Protein AF-A0A9X8DY17-F1 (afdb_monomer_lite)

InterPro domains:
  IPR011990 Tetratricopeptide-like helical domain superfamily [G3DSA:1.25.40.10] (1-152)

Sequence (185 aa):
MHYKGLGTPRSCPLAVEAFRQVAWRAGHFDDALLSPELGHEAYTRRDYPRALLHYSIWALVGVPQAACNAGFLLDHVHTQPFDTTPPLQLAKSLYESAKADPEALRKLGHCHRDGWAHAEALYSAGMLYTTRGDWDKAHQAWNVCRSHEFPTNIPCILPALALDMWTGLAWMWTSLHDAIVVYSI

Organism: Aphanomyces astaci (NCBI:txid112090)

Foldseek 3Di:
DQCVQVVHDNDPVVVLLVVLVVVVPPCPCVPPPAALVVLVVCVVVVVLVSNLVNLVVVLSSQDLVSLQSNLCCLQPNCDPPNNPHRPLVSSLVSLVSNCVDVSSVVVVVLCVVLNSDDLVNLLVQLVVCVVVVVNVSSLVSLVSSLSDPDVHSVSSVVSNVVVVVVVVVVVVVVVVVVVVVVVVD

Secondary structure (DSSP, 8-state):
-TTTTSSS---HHHHHHHHHHHHHHSTTSSSTTS-HHHHHHHHHTT-HHHHHHHHHHHHHHT-HHHHHHHHHHHHHS--TT--S---HHHHHHHHHHTTTSHHHHHHHHHHHHH-S--HHHHHHHHHHHHHHT-HHHHHHHHHHHTTS-SSSSHHHHHHHHHHHHHHHHHHHHHHHHHHHHHHT-

pLDDT: mean 81.5, std 12.03, range [51.41, 95.19]

Structure (mmCIF, N/CA/C/O backbone):
data_AF-A0A9X8DY17-F1
#
_entry.id   AF-A0A9X8DY17-F1
#
loop_
_atom_site.group_PDB
_atom_site.id
_atom_site.type_symbol
_atom_site.label_atom_id
_atom_site.label_alt_id
_atom_site.label_comp_id
_atom_site.label_asym_id
_atom_site.label_entity_id
_atom_site.label_seq_id
_atom_site.pdbx_PDB_ins_code
_atom_site.Cartn_x
_atom_site.Cartn_y
_atom_site.Cartn_z
_atom_site.occupancy
_atom_site.B_iso_or_equiv
_atom_site.auth_seq_id
_atom_site.auth_comp_id
_atom_site.auth_asym_id
_atom_site.auth_atom_id
_atom_site.pdbx_PDB_model_num
ATOM 1 N N . MET A 1 1 ? -11.776 9.989 31.292 1.00 76.62 1 MET A N 1
ATOM 2 C CA . MET A 1 1 ? -10.740 10.695 32.081 1.00 76.62 1 MET A CA 1
ATOM 3 C C . MET A 1 1 ? -9.878 11.581 31.175 1.00 76.62 1 MET A C 1
ATOM 5 O O . MET A 1 1 ? -10.115 12.783 31.165 1.00 76.62 1 MET A O 1
ATOM 9 N N . HIS A 1 2 ? -9.012 11.021 30.316 1.00 88.88 2 HIS A N 1
ATOM 10 C CA . HIS A 1 2 ? -8.052 11.781 29.484 1.00 88.88 2 HIS A CA 1
ATOM 11 C C . HIS A 1 2 ? -8.643 12.798 28.485 1.00 88.88 2 HIS A C 1
ATOM 13 O O . HIS A 1 2 ? -8.030 13.836 28.255 1.00 88.88 2 HIS A O 1
ATOM 19 N N . TYR A 1 3 ? -9.834 12.557 27.917 1.00 89.56 3 TYR A N 1
ATOM 20 C CA . TYR A 1 3 ? -10.459 13.484 26.952 1.00 89.56 3 TYR A CA 1
ATOM 21 C C . TYR A 1 3 ? -10.836 14.839 27.577 1.00 89.56 3 TYR A C 1
ATOM 23 O O . TYR A 1 3 ? -10.566 15.896 27.011 1.00 89.56 3 TYR A O 1
ATOM 31 N N . LYS A 1 4 ? -11.439 14.800 28.773 1.00 91.06 4 LYS A N 1
ATOM 32 C CA . LYS A 1 4 ? -11.862 15.992 29.529 1.00 91.06 4 LYS A CA 1
ATOM 33 C C . LYS A 1 4 ? -10.828 16.450 30.567 1.00 91.06 4 LYS A C 1
ATOM 35 O O . LYS A 1 4 ? -11.035 17.483 31.186 1.00 91.06 4 LYS A O 1
ATOM 40 N N . GLY A 1 5 ? -9.744 15.695 30.769 1.00 86.81 5 GLY A N 1
ATOM 41 C CA . GLY A 1 5 ? -8.748 15.973 31.810 1.00 86.81 5 GLY A CA 1
ATOM 42 C C . GLY A 1 5 ? -9.273 15.768 33.239 1.00 86.81 5 GLY A C 1
ATOM 43 O O . GLY A 1 5 ? -8.838 16.439 34.168 1.00 86.81 5 GLY A O 1
ATOM 44 N N . LEU A 1 6 ? -10.248 14.874 33.429 1.00 85.44 6 LEU A N 1
ATOM 45 C CA . LEU A 1 6 ? -10.798 14.584 34.757 1.00 85.44 6 LEU A CA 1
ATOM 46 C C . LEU A 1 6 ? -9.837 13.648 35.498 1.00 85.44 6 LEU A C 1
ATOM 48 O O . LEU A 1 6 ? -9.606 12.530 35.034 1.00 85.44 6 LEU A O 1
ATOM 52 N N . GLY A 1 7 ? -9.243 14.125 36.598 1.00 90.69 7 GLY A N 1
ATOM 53 C CA . GLY A 1 7 ? -8.304 13.366 37.441 1.00 90.69 7 GLY A CA 1
ATOM 54 C C . GLY A 1 7 ? -6.969 12.995 36.778 1.00 90.69 7 GLY A C 1
ATOM 55 O O . GLY A 1 7 ? -6.165 12.293 37.377 1.00 90.69 7 GLY A O 1
ATOM 56 N N . THR A 1 8 ? -6.731 13.438 35.541 1.00 90.12 8 THR A N 1
ATOM 57 C CA . THR A 1 8 ? -5.523 13.177 34.740 1.00 90.12 8 THR A CA 1
ATOM 58 C C . THR A 1 8 ? -5.284 14.363 33.802 1.00 90.12 8 THR A C 1
ATOM 60 O O . THR A 1 8 ? -6.257 15.022 33.427 1.00 90.12 8 THR A O 1
ATOM 63 N N . PRO A 1 9 ? -4.042 14.646 33.367 1.00 91.94 9 PRO A N 1
ATOM 64 C CA . PRO A 1 9 ? -3.798 15.646 32.334 1.00 91.94 9 PRO A CA 1
ATOM 65 C C . PRO A 1 9 ? -4.604 15.342 31.069 1.00 91.94 9 PRO A C 1
ATOM 67 O O . PRO A 1 9 ? -4.734 14.181 30.656 1.00 91.94 9 PRO A O 1
ATOM 70 N N . ARG A 1 10 ? -5.145 16.390 30.438 1.00 92.31 10 ARG A N 1
ATOM 71 C CA . ARG A 1 10 ? -5.845 16.244 29.161 1.00 92.31 10 ARG A CA 1
ATOM 72 C C . ARG A 1 10 ? -4.863 15.729 28.110 1.00 92.31 10 ARG A C 1
ATOM 74 O O . ARG A 1 10 ? -3.841 16.356 27.854 1.00 92.31 10 ARG A O 1
ATOM 81 N N . SER A 1 11 ? -5.208 14.617 27.469 1.00 93.88 11 SER A N 1
ATOM 82 C CA . SER A 1 11 ? -4.415 14.035 26.387 1.00 93.88 11 SER A CA 1
ATOM 83 C C . SER A 1 11 ? -5.339 13.419 25.347 1.00 93.88 11 SER A C 1
ATOM 85 O O . SER A 1 11 ? -6.005 12.415 25.602 1.00 93.88 11 SER A O 1
ATOM 87 N N . CYS A 1 12 ? -5.393 14.042 24.168 1.00 91.12 12 CYS A N 1
ATOM 88 C CA . CYS A 1 12 ? -6.158 13.523 23.036 1.00 91.12 12 CYS A CA 1
ATOM 89 C C . CYS A 1 12 ? -5.614 12.169 22.541 1.00 91.12 12 CYS A C 1
ATOM 91 O O . CYS A 1 12 ? -6.437 11.278 22.342 1.00 91.12 12 CYS A O 1
ATOM 93 N N . PRO A 1 13 ? -4.286 11.954 22.409 1.00 87.69 13 PRO A N 1
ATOM 94 C CA . PRO A 1 13 ? -3.749 10.657 21.988 1.00 87.69 13 PRO A CA 1
ATOM 95 C C . PRO A 1 13 ? -4.160 9.509 22.919 1.00 87.69 13 PRO A C 1
ATOM 97 O O . PRO A 1 13 ? -4.712 8.514 22.460 1.00 87.69 13 PRO A O 1
ATOM 100 N N . LEU A 1 14 ? -3.992 9.685 24.236 1.00 87.50 14 LEU A N 1
ATOM 101 C CA . LEU A 1 14 ? -4.387 8.676 25.230 1.00 87.50 14 LEU A CA 1
ATOM 102 C C . LEU A 1 14 ? -5.902 8.455 25.264 1.00 87.50 14 LEU A C 1
ATOM 104 O O . LEU A 1 14 ? -6.364 7.340 25.488 1.00 87.50 14 LEU A O 1
ATOM 108 N N . ALA A 1 15 ? -6.690 9.511 25.052 1.00 90.12 15 ALA A N 1
ATOM 109 C CA . ALA A 1 15 ? -8.141 9.393 24.998 1.00 90.12 15 ALA A CA 1
ATOM 110 C C . ALA A 1 15 ? -8.611 8.566 23.797 1.00 90.12 15 ALA A C 1
ATOM 112 O O . ALA A 1 15 ? -9.465 7.703 23.969 1.00 90.12 15 ALA A O 1
ATOM 113 N N . VAL A 1 16 ? -8.053 8.812 22.608 1.00 85.31 16 VAL A N 1
ATOM 114 C CA . VAL A 1 16 ? -8.378 8.047 21.397 1.00 85.31 16 VAL A CA 1
ATOM 115 C C . VAL A 1 16 ? -7.999 6.579 21.576 1.00 85.31 16 VAL A C 1
ATOM 117 O O . VAL A 1 16 ? -8.807 5.710 21.265 1.00 85.31 16 VAL A O 1
ATOM 120 N N . GLU A 1 17 ? -6.828 6.299 22.147 1.00 82.06 17 GLU A N 1
ATOM 121 C CA . GLU A 1 17 ? -6.389 4.929 22.424 1.00 82.06 17 GLU A CA 1
ATOM 122 C C . GLU A 1 17 ? -7.337 4.203 23.391 1.00 82.06 17 GLU A C 1
ATOM 124 O O . GLU A 1 17 ? -7.778 3.085 23.131 1.00 82.06 17 GLU A O 1
ATOM 129 N N . ALA A 1 18 ? -7.747 4.872 24.472 1.00 84.06 18 ALA A N 1
ATOM 130 C CA . ALA A 1 18 ? -8.723 4.323 25.408 1.00 84.06 18 ALA A CA 1
ATOM 131 C C . ALA A 1 18 ? -10.099 4.100 24.754 1.00 84.06 18 ALA A C 1
ATOM 133 O O . ALA A 1 18 ? -10.746 3.086 25.016 1.00 84.06 18 ALA A O 1
ATOM 134 N N . PHE A 1 19 ? -10.551 5.014 23.887 1.00 84.12 19 PHE A N 1
ATOM 135 C CA . PHE A 1 19 ? -11.798 4.834 23.141 1.00 84.12 19 PHE A CA 1
ATOM 136 C C . PHE A 1 19 ? -11.726 3.645 22.181 1.00 84.12 19 PHE A C 1
ATOM 138 O O . PHE A 1 19 ? -12.689 2.886 22.123 1.00 84.12 19 PHE A O 1
ATOM 145 N N . ARG A 1 20 ? -10.593 3.425 21.500 1.00 75.38 20 ARG A N 1
ATOM 146 C CA . ARG A 1 20 ? -10.372 2.229 20.668 1.00 75.38 20 ARG A CA 1
ATOM 147 C C . ARG A 1 20 ? -10.477 0.944 21.482 1.00 75.38 20 ARG A C 1
ATOM 149 O O . ARG A 1 20 ? -11.210 0.041 21.095 1.00 75.38 20 ARG A O 1
ATOM 156 N N . GLN A 1 21 ? -9.825 0.887 22.646 1.00 75.44 21 GLN A N 1
ATOM 157 C CA . GLN A 1 21 ? -9.876 -0.292 23.520 1.00 75.44 21 GLN A CA 1
ATOM 158 C C . GLN A 1 21 ? -11.290 -0.607 24.028 1.00 75.44 21 GLN A C 1
ATOM 160 O O . GLN A 1 21 ? -11.631 -1.773 24.210 1.00 75.44 21 GLN A O 1
ATOM 165 N N . VAL A 1 22 ? -12.115 0.414 24.275 1.00 77.44 22 VAL A N 1
ATOM 166 C CA . VAL A 1 22 ? -13.515 0.222 24.687 1.00 77.44 22 VAL A CA 1
ATOM 167 C C . VAL A 1 22 ? -14.395 -0.170 23.503 1.00 77.44 22 VAL A C 1
ATOM 169 O O . VAL A 1 22 ? -15.203 -1.081 23.646 1.00 77.44 22 VAL A O 1
ATOM 172 N N . ALA A 1 23 ? -14.219 0.469 22.342 1.00 72.00 23 ALA A N 1
ATOM 173 C CA . ALA A 1 23 ? -14.931 0.110 21.115 1.00 72.00 23 ALA A CA 1
ATOM 174 C C . ALA A 1 23 ? -14.683 -1.356 20.727 1.00 72.00 23 ALA A C 1
ATOM 176 O O . ALA A 1 23 ? -15.610 -2.034 20.306 1.00 72.00 23 ALA A O 1
ATOM 177 N N . TRP A 1 24 ? -13.463 -1.847 20.960 1.00 63.59 24 TRP A N 1
ATOM 178 C CA . TRP A 1 24 ? -13.074 -3.240 20.763 1.00 63.59 24 TRP A CA 1
ATOM 179 C C . TRP A 1 24 ? -13.810 -4.225 21.687 1.00 63.59 24 TRP A C 1
ATOM 181 O O . TRP A 1 24 ? -14.233 -5.283 21.245 1.00 63.59 24 TRP A O 1
ATOM 191 N N . ARG A 1 25 ? -14.001 -3.879 22.968 1.00 62.12 25 ARG A N 1
ATOM 192 C CA . ARG A 1 25 ? -14.694 -4.748 23.944 1.00 62.12 25 ARG A CA 1
ATOM 193 C C . ARG A 1 25 ? -16.217 -4.683 23.868 1.00 62.12 25 ARG A C 1
ATOM 195 O O . ARG A 1 25 ? -16.887 -5.394 24.615 1.00 62.12 25 ARG A O 1
ATOM 202 N N . ALA A 1 26 ? -16.784 -3.803 23.047 1.00 56.69 26 ALA A N 1
ATOM 203 C CA . ALA A 1 26 ? -18.209 -3.862 22.782 1.00 56.69 26 ALA A CA 1
ATOM 204 C C . ALA A 1 26 ? -18.459 -5.170 22.019 1.00 56.69 26 ALA A C 1
ATOM 206 O O . ALA A 1 26 ? -17.990 -5.305 20.892 1.00 56.69 26 ALA A O 1
ATOM 207 N N . GLY A 1 27 ? -19.187 -6.115 22.626 1.00 54.19 27 GLY A N 1
ATOM 208 C CA . GLY A 1 27 ? -19.485 -7.460 22.094 1.00 54.19 27 GLY A CA 1
ATOM 209 C C . GLY A 1 27 ? -20.243 -7.504 20.757 1.00 54.19 27 GLY A C 1
ATOM 210 O O . GLY A 1 27 ? -20.821 -8.521 20.413 1.00 54.19 27 GLY A O 1
ATOM 211 N N . HIS A 1 28 ? -20.255 -6.402 20.008 1.00 54.97 28 HIS A N 1
ATOM 212 C CA . HIS A 1 28 ? -20.687 -6.292 18.622 1.00 54.97 28 HIS A CA 1
ATOM 213 C C . HIS A 1 28 ? -19.616 -6.742 17.613 1.00 54.97 28 HIS A C 1
ATOM 215 O O . HIS A 1 28 ? -19.960 -6.992 16.463 1.00 54.97 28 HIS A O 1
ATOM 221 N N . PHE A 1 29 ? -18.340 -6.839 18.014 1.00 56.34 29 PHE A N 1
ATOM 222 C CA . PHE A 1 29 ? -17.257 -7.360 17.159 1.00 56.34 29 PHE A CA 1
ATOM 223 C C . PHE A 1 29 ? -16.909 -8.834 17.422 1.00 56.34 29 PHE A C 1
ATOM 225 O O . PHE A 1 29 ? -16.211 -9.436 16.610 1.00 56.34 29 PHE A O 1
ATOM 232 N N . ASP A 1 30 ? -17.417 -9.419 18.512 1.00 51.78 30 ASP A N 1
ATOM 233 C CA . ASP A 1 30 ? -17.328 -10.864 18.784 1.00 51.78 30 ASP A CA 1
ATOM 234 C C . ASP A 1 30 ? -18.300 -11.678 17.905 1.00 51.78 30 ASP A C 1
ATOM 236 O O . ASP A 1 30 ? -18.134 -12.889 17.743 1.00 51.78 30 ASP A O 1
ATOM 240 N N . ASP A 1 31 ? -19.295 -11.022 17.293 1.00 54.50 31 ASP A N 1
ATOM 241 C CA . ASP A 1 31 ? -20.164 -11.644 16.299 1.00 54.50 31 ASP A CA 1
ATOM 242 C C . ASP A 1 31 ? -19.384 -11.880 14.996 1.00 54.50 31 ASP A C 1
ATOM 244 O O . ASP A 1 31 ? -18.760 -10.976 14.435 1.00 54.50 31 ASP A O 1
ATOM 248 N N . ALA A 1 32 ? -19.463 -13.118 14.500 1.00 58.03 32 ALA A N 1
ATOM 249 C CA . ALA A 1 32 ? -18.741 -13.716 13.369 1.00 58.03 32 ALA A CA 1
ATOM 250 C C . ALA A 1 32 ? -18.966 -13.061 11.985 1.00 58.03 32 ALA A C 1
ATOM 252 O O . ALA A 1 32 ? -18.887 -13.728 10.958 1.00 58.03 32 ALA A O 1
ATOM 253 N N . LEU A 1 33 ? -19.294 -11.773 11.927 1.00 63.16 33 LEU A N 1
ATOM 254 C CA . LEU A 1 33 ? -19.521 -11.013 10.702 1.00 63.16 33 LEU A CA 1
ATOM 255 C C . LEU A 1 33 ? -18.327 -10.142 10.316 1.00 63.16 33 LEU A C 1
ATOM 257 O O . LEU A 1 33 ? -18.212 -9.790 9.147 1.00 63.16 33 LEU A O 1
ATOM 261 N N . LEU A 1 34 ? -17.439 -9.791 11.252 1.00 69.25 34 LEU A N 1
ATOM 262 C CA . LEU A 1 34 ? -16.309 -8.895 10.997 1.00 69.25 34 LEU A CA 1
ATOM 263 C C . LEU A 1 34 ? -15.061 -9.340 11.769 1.00 69.25 34 LEU A C 1
ATOM 265 O O . LEU A 1 34 ? -14.646 -8.667 12.703 1.00 69.25 34 LEU A O 1
ATOM 269 N N . SER A 1 35 ? -14.420 -10.433 11.348 1.00 74.62 35 SER A N 1
ATOM 270 C CA . SER A 1 35 ? -13.160 -10.918 11.932 1.00 74.62 35 SER A CA 1
ATOM 271 C C . SER A 1 35 ? -11.987 -10.859 10.934 1.00 74.62 35 SER A C 1
ATOM 273 O O . SER A 1 35 ? -12.223 -10.811 9.719 1.00 74.62 35 SER A O 1
ATOM 275 N N . PRO A 1 36 ? -10.720 -10.854 11.395 1.00 75.38 36 PRO A N 1
ATOM 276 C CA . PRO A 1 36 ? -9.559 -10.910 10.511 1.00 75.38 36 PRO A CA 1
ATOM 277 C C . PRO A 1 36 ? -9.502 -12.232 9.735 1.00 75.38 36 PRO A C 1
ATOM 279 O O . PRO A 1 36 ? -9.056 -12.248 8.589 1.00 75.38 36 PRO A O 1
ATOM 282 N N . GLU A 1 37 ? -10.006 -13.325 10.317 1.00 84.94 37 GLU A N 1
ATOM 283 C CA . GLU A 1 37 ? -10.086 -14.642 9.677 1.00 84.94 37 GLU A CA 1
ATOM 284 C C . GLU A 1 37 ? -11.038 -14.624 8.477 1.00 84.94 37 GLU A C 1
ATOM 286 O O . GLU A 1 37 ? -10.692 -15.154 7.424 1.00 84.94 37 GLU A O 1
ATOM 291 N N . LEU A 1 38 ? -12.190 -13.948 8.583 1.00 87.00 38 LEU A N 1
ATOM 292 C CA . LEU A 1 38 ? -13.107 -13.752 7.450 1.00 87.00 38 LEU A CA 1
ATOM 293 C C . LEU A 1 38 ? -12.484 -12.879 6.359 1.00 87.00 38 LEU A C 1
ATOM 295 O O . LEU A 1 38 ? -12.714 -13.108 5.172 1.00 87.00 38 LEU A O 1
ATOM 299 N N . GLY A 1 39 ? -11.653 -11.906 6.748 1.00 89.06 39 GLY A N 1
ATOM 300 C CA . GLY A 1 39 ? -10.833 -11.140 5.811 1.00 89.06 39 GLY A CA 1
ATOM 301 C C . GLY A 1 39 ? -9.859 -12.032 5.037 1.00 89.06 39 GLY A C 1
ATOM 302 O O . GLY A 1 39 ? -9.750 -11.919 3.814 1.00 89.06 39 GLY A O 1
ATOM 303 N N . HIS A 1 40 ? -9.199 -12.966 5.725 1.00 91.06 40 HIS A N 1
ATOM 304 C CA . HIS A 1 40 ? -8.301 -13.935 5.098 1.00 91.06 40 HIS A CA 1
ATOM 305 C C . HIS A 1 40 ? -9.052 -14.929 4.202 1.00 91.06 40 HIS A C 1
ATOM 307 O O . HIS A 1 40 ? -8.637 -15.195 3.073 1.00 91.06 40 HIS A O 1
ATOM 313 N N . GLU A 1 41 ? -10.197 -15.434 4.649 1.00 92.88 41 GLU A N 1
ATOM 314 C CA . GLU A 1 41 ? -11.052 -16.306 3.848 1.00 92.88 41 GLU A CA 1
ATOM 315 C C . GLU A 1 41 ? -11.554 -15.594 2.580 1.00 92.88 41 GLU A C 1
ATOM 317 O O . GLU A 1 41 ? -11.462 -16.139 1.479 1.00 92.88 41 GLU A O 1
ATOM 322 N N . ALA A 1 42 ? -12.011 -14.345 2.693 1.00 91.75 42 ALA A N 1
ATOM 323 C CA . ALA A 1 42 ? -12.396 -13.533 1.543 1.00 91.75 42 ALA A CA 1
ATOM 324 C C . ALA A 1 42 ? -11.221 -13.334 0.570 1.00 91.75 42 ALA A C 1
ATOM 326 O O . ALA A 1 42 ? -11.386 -13.498 -0.639 1.00 91.75 42 ALA A O 1
ATOM 327 N N . TYR A 1 43 ? -10.019 -13.072 1.091 1.00 92.06 43 TYR A N 1
ATOM 328 C CA . TYR A 1 43 ? -8.807 -12.938 0.283 1.00 92.06 43 TYR A CA 1
ATOM 329 C C . TYR A 1 43 ? -8.468 -14.219 -0.488 1.00 92.06 43 TYR A C 1
ATOM 331 O O . TYR A 1 43 ? -8.239 -14.168 -1.697 1.00 92.06 43 TYR A O 1
ATOM 339 N N . THR A 1 44 ? -8.479 -15.377 0.180 1.00 93.75 44 THR A N 1
ATOM 340 C CA . THR A 1 44 ? -8.203 -16.676 -0.467 1.00 93.75 44 THR A CA 1
ATOM 341 C C . THR A 1 44 ? -9.228 -17.015 -1.552 1.00 93.75 44 THR A C 1
ATOM 343 O O . THR A 1 44 ? -8.874 -17.602 -2.574 1.00 93.75 44 THR A O 1
ATOM 346 N N . ARG A 1 45 ? -10.477 -16.562 -1.391 1.00 94.19 45 ARG A N 1
ATOM 347 C CA . ARG A 1 45 ? -11.547 -16.659 -2.399 1.00 94.19 45 ARG A CA 1
ATOM 348 C C . ARG A 1 45 ? -11.476 -15.588 -3.495 1.00 94.19 45 ARG A C 1
ATOM 350 O O . ARG A 1 45 ? -12.344 -15.570 -4.363 1.00 94.19 45 ARG A O 1
ATOM 357 N N . ARG A 1 46 ? -10.459 -14.717 -3.480 1.00 89.69 46 ARG A N 1
ATOM 358 C CA . ARG A 1 46 ? -10.292 -13.557 -4.379 1.00 89.69 46 ARG A CA 1
ATOM 359 C C . ARG A 1 46 ? -11.422 -12.523 -4.294 1.00 89.69 46 ARG A C 1
ATOM 361 O O . ARG A 1 46 ? -11.576 -11.697 -5.189 1.00 89.69 46 ARG A O 1
ATOM 368 N N . ASP A 1 47 ? -12.185 -12.526 -3.206 1.00 90.88 47 ASP A N 1
ATOM 369 C CA . ASP A 1 47 ? -13.157 -11.480 -2.891 1.00 90.88 47 ASP A CA 1
ATOM 370 C C . ASP A 1 47 ? -12.439 -10.329 -2.175 1.00 90.88 47 ASP A C 1
ATOM 372 O O . ASP A 1 47 ? -12.539 -10.122 -0.961 1.00 90.88 47 ASP A O 1
ATOM 376 N N . TYR A 1 48 ? -11.620 -9.618 -2.947 1.00 88.69 48 TYR A N 1
ATOM 377 C CA . TYR A 1 48 ? -10.769 -8.550 -2.438 1.00 88.69 48 TYR A CA 1
ATOM 378 C C . TYR A 1 48 ? -11.535 -7.356 -1.856 1.00 88.69 48 TYR A C 1
ATOM 380 O O . TYR A 1 48 ? -11.075 -6.835 -0.840 1.00 88.69 48 TYR A O 1
ATOM 388 N N . PRO A 1 49 ? -12.694 -6.926 -2.400 1.00 88.31 49 PRO A N 1
ATOM 389 C CA . PRO A 1 49 ? -13.488 -5.867 -1.779 1.00 88.31 49 PRO A CA 1
ATOM 390 C C . PRO A 1 49 ? -13.959 -6.245 -0.372 1.00 88.31 49 PRO A C 1
ATOM 392 O O . PRO A 1 49 ? -13.846 -5.441 0.555 1.00 88.31 49 PRO A O 1
ATOM 395 N N . ARG A 1 50 ? -14.425 -7.488 -0.177 1.00 89.00 50 ARG A N 1
ATOM 396 C CA . 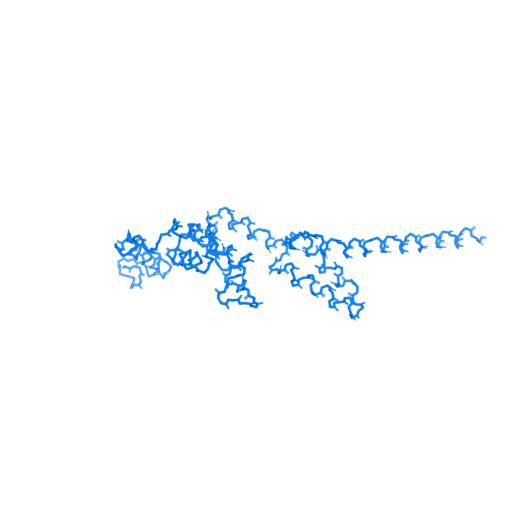ARG A 1 50 ? -14.800 -7.974 1.155 1.00 89.00 50 ARG A CA 1
ATOM 397 C C . ARG A 1 50 ? -13.578 -8.068 2.068 1.00 89.00 50 ARG A C 1
ATOM 399 O O . ARG A 1 50 ? -13.636 -7.588 3.198 1.00 89.00 50 ARG A O 1
ATOM 406 N N . ALA A 1 51 ? -12.463 -8.615 1.584 1.00 91.56 51 ALA A N 1
ATOM 407 C CA . ALA A 1 51 ? -11.223 -8.695 2.359 1.00 91.56 51 ALA A CA 1
ATOM 408 C C . ALA A 1 51 ? -10.737 -7.307 2.816 1.00 91.56 51 ALA A C 1
ATOM 410 O O . ALA A 1 51 ? -10.396 -7.118 3.984 1.00 91.56 51 ALA A O 1
ATOM 411 N N . LEU A 1 52 ? -10.777 -6.319 1.917 1.00 90.06 52 LEU A N 1
ATOM 412 C CA . LEU A 1 52 ? -10.414 -4.936 2.204 1.00 90.06 52 LEU A CA 1
ATOM 413 C C . LEU A 1 52 ? -11.330 -4.328 3.265 1.00 90.06 52 LEU A C 1
ATOM 415 O O . LEU A 1 52 ? -10.831 -3.660 4.167 1.00 90.06 52 LEU A O 1
ATOM 419 N N . LEU A 1 53 ? -12.641 -4.580 3.200 1.00 88.44 53 LEU A N 1
ATOM 420 C CA . LEU A 1 53 ? -13.591 -4.111 4.209 1.00 88.44 53 LEU A CA 1
ATOM 421 C C . LEU A 1 53 ? -13.251 -4.661 5.600 1.00 88.44 53 LEU A C 1
ATOM 423 O O . LEU A 1 53 ? -13.139 -3.879 6.546 1.00 88.44 53 LEU A O 1
ATOM 427 N N . HIS A 1 54 ? -13.037 -5.976 5.717 1.00 89.31 54 HIS A N 1
ATOM 428 C CA . HIS A 1 54 ? -12.652 -6.599 6.985 1.00 89.31 54 HIS A CA 1
ATOM 429 C C . HIS A 1 54 ? -11.361 -5.975 7.518 1.00 89.31 54 HIS A C 1
ATOM 431 O O . HIS A 1 54 ? -11.354 -5.409 8.610 1.00 89.31 54 HIS A O 1
ATOM 437 N N . TYR A 1 55 ? -10.281 -5.990 6.737 1.00 91.31 55 TYR A N 1
ATOM 438 C CA . TYR A 1 55 ? -9.003 -5.459 7.202 1.00 91.31 55 TYR A CA 1
ATOM 439 C C . TYR A 1 55 ? -9.048 -3.960 7.516 1.00 91.31 55 TYR A C 1
ATOM 441 O O . TYR A 1 55 ? -8.422 -3.532 8.480 1.00 91.31 55 TYR A O 1
ATOM 449 N N . SER A 1 56 ? -9.830 -3.163 6.783 1.00 88.50 56 SER A N 1
ATOM 450 C CA . SER A 1 56 ? -9.970 -1.723 7.043 1.00 88.50 56 SER A CA 1
ATOM 451 C C . SER A 1 56 ? -10.655 -1.440 8.378 1.00 88.50 56 SER A C 1
ATOM 453 O O . SER A 1 56 ? -10.214 -0.568 9.122 1.00 88.50 56 SER A O 1
ATOM 455 N N . ILE A 1 57 ? -11.704 -2.191 8.722 1.00 85.94 57 ILE A N 1
ATOM 456 C CA . ILE A 1 57 ? -12.388 -2.050 10.016 1.00 85.94 57 ILE A CA 1
ATOM 457 C C . ILE A 1 57 ? -11.417 -2.363 11.155 1.00 85.94 57 ILE A C 1
ATOM 459 O O . ILE A 1 57 ? -11.298 -1.599 12.111 1.00 85.94 57 ILE A O 1
ATOM 463 N N . TRP A 1 58 ? -10.648 -3.436 11.014 1.00 85.19 58 TRP A N 1
ATOM 464 C CA . TRP A 1 58 ? -9.668 -3.842 12.015 1.00 85.19 58 TRP A CA 1
ATOM 465 C C . TRP A 1 58 ? -8.451 -2.912 12.099 1.00 85.19 58 TRP A C 1
ATOM 467 O O . TRP A 1 58 ? -7.921 -2.676 13.187 1.00 85.19 58 TRP A O 1
ATOM 477 N N . ALA A 1 59 ? -8.062 -2.297 10.983 1.00 88.00 59 ALA A N 1
ATOM 478 C CA . ALA A 1 59 ? -7.072 -1.229 10.951 1.00 88.00 59 ALA A CA 1
ATOM 479 C C . ALA A 1 59 ? -7.546 0.012 11.731 1.00 88.00 59 ALA A C 1
ATOM 481 O O . ALA A 1 59 ? -6.771 0.587 12.492 1.00 88.00 59 ALA A O 1
ATOM 482 N N . LEU A 1 60 ? -8.826 0.399 11.612 1.00 84.06 60 LEU A N 1
ATOM 483 C CA . LEU A 1 60 ? -9.403 1.534 12.354 1.00 84.06 60 LEU A CA 1
ATOM 484 C C . LEU A 1 60 ? -9.385 1.315 13.873 1.00 84.06 60 LEU A C 1
ATOM 486 O O . LEU A 1 60 ? -9.192 2.265 14.639 1.00 84.06 60 LEU A O 1
ATOM 490 N N . VAL A 1 61 ? -9.555 0.062 14.300 1.00 79.31 61 VAL A N 1
ATOM 491 C CA . VAL A 1 61 ? -9.468 -0.341 15.712 1.00 79.31 61 VAL A CA 1
ATOM 492 C C . VAL A 1 61 ? -8.014 -0.367 16.208 1.00 79.31 61 VAL A C 1
ATOM 494 O O . VAL A 1 61 ? -7.777 -0.297 17.412 1.00 79.31 61 VAL A O 1
ATOM 497 N N . GLY A 1 62 ? -7.036 -0.355 15.298 1.00 80.25 62 GLY A N 1
ATOM 498 C CA . GLY A 1 62 ? -5.613 -0.254 15.616 1.00 80.25 62 GLY A CA 1
ATOM 499 C C . GLY A 1 62 ? -4.867 -1.585 15.587 1.00 80.25 62 GLY A C 1
ATOM 500 O O . GLY A 1 62 ? -3.790 -1.668 16.169 1.00 80.25 62 GLY A O 1
ATOM 501 N N . VAL A 1 63 ? -5.404 -2.620 14.928 1.00 85.50 63 VAL A N 1
ATOM 502 C CA . VAL A 1 63 ? -4.688 -3.891 14.738 1.00 85.50 63 VAL A CA 1
ATOM 503 C C . VAL A 1 63 ? -3.634 -3.729 13.632 1.00 85.50 63 VAL A C 1
ATOM 505 O O . VAL A 1 63 ? -4.009 -3.563 12.465 1.00 85.50 63 VAL A O 1
ATOM 508 N N . PRO A 1 64 ? -2.323 -3.802 13.948 1.00 89.88 64 PRO A N 1
ATOM 509 C CA . PRO A 1 64 ? -1.261 -3.527 12.977 1.00 89.88 64 PRO A CA 1
ATOM 510 C C . PRO A 1 64 ? -1.273 -4.485 11.783 1.00 89.88 64 PRO A C 1
ATOM 512 O O . PRO A 1 64 ? -1.120 -4.047 10.647 1.00 89.88 64 PRO A O 1
ATOM 515 N N . GLN A 1 65 ? -1.532 -5.774 12.018 1.00 91.31 65 GLN A N 1
ATOM 516 C CA . GLN A 1 65 ? -1.594 -6.796 10.969 1.00 91.31 65 GLN A CA 1
ATOM 517 C C . GLN A 1 65 ? -2.723 -6.509 9.973 1.00 91.31 65 GLN A C 1
ATOM 519 O O . GLN A 1 65 ? -2.558 -6.664 8.767 1.00 91.31 65 GLN A O 1
ATOM 524 N N . ALA A 1 66 ? -3.874 -6.044 10.465 1.00 91.38 66 ALA A N 1
ATOM 525 C CA . ALA A 1 66 ? -5.000 -5.688 9.612 1.00 91.38 66 ALA A CA 1
ATOM 526 C C . ALA A 1 66 ? -4.707 -4.427 8.791 1.00 91.38 66 ALA A C 1
ATOM 528 O O . ALA A 1 66 ? -4.989 -4.398 7.597 1.00 91.38 66 ALA A O 1
ATOM 529 N N . ALA A 1 67 ? -4.077 -3.417 9.395 1.00 92.69 67 ALA A N 1
ATOM 530 C CA . ALA A 1 67 ? -3.609 -2.239 8.671 1.00 92.69 67 ALA A CA 1
ATOM 531 C C . ALA A 1 67 ? -2.568 -2.598 7.593 1.00 92.69 67 ALA A C 1
ATOM 533 O O . ALA A 1 67 ? -2.686 -2.128 6.462 1.00 92.69 67 ALA A O 1
ATOM 534 N N . CYS A 1 68 ? -1.617 -3.491 7.893 1.00 93.69 68 CYS A N 1
ATOM 535 C CA . CYS A 1 68 ? -0.664 -4.025 6.915 1.00 93.69 68 CYS A CA 1
ATOM 536 C C . CYS A 1 68 ? -1.379 -4.732 5.750 1.00 93.69 68 CYS A C 1
ATOM 538 O O . CYS A 1 68 ? -1.134 -4.409 4.587 1.00 93.69 68 CYS A O 1
ATOM 540 N N . ASN A 1 69 ? -2.329 -5.626 6.046 1.00 93.00 69 ASN A N 1
ATOM 541 C CA . ASN A 1 69 ? -3.076 -6.376 5.033 1.00 93.00 69 ASN A CA 1
ATOM 542 C C . ASN A 1 69 ? -3.987 -5.481 4.175 1.00 93.00 69 ASN A C 1
ATOM 544 O O . ASN A 1 69 ? -4.065 -5.666 2.963 1.00 93.00 69 ASN A O 1
ATOM 548 N N . ALA A 1 70 ? -4.651 -4.485 4.770 1.00 91.88 70 ALA A N 1
ATOM 549 C CA . ALA A 1 70 ? -5.426 -3.491 4.026 1.00 91.88 70 ALA A CA 1
ATOM 550 C C . ALA A 1 70 ? -4.519 -2.651 3.113 1.00 91.88 70 ALA A C 1
ATOM 552 O O . ALA A 1 70 ? -4.849 -2.437 1.947 1.00 91.88 70 ALA A O 1
ATOM 553 N N . GLY A 1 71 ? -3.355 -2.229 3.620 1.00 90.69 71 GLY A N 1
ATOM 554 C CA . GLY A 1 71 ? -2.333 -1.542 2.832 1.00 90.69 71 GLY A CA 1
ATOM 555 C C . GLY A 1 71 ? -1.851 -2.389 1.656 1.00 90.69 71 GLY A C 1
ATOM 556 O O . GLY A 1 71 ? -1.768 -1.880 0.544 1.00 90.69 71 GLY A O 1
ATOM 557 N N . PHE A 1 72 ? -1.629 -3.688 1.873 1.00 88.88 72 PHE A N 1
ATOM 558 C CA . PHE A 1 72 ? -1.241 -4.636 0.827 1.00 88.88 72 PHE A CA 1
ATOM 559 C C . PHE A 1 72 ? -2.295 -4.765 -0.268 1.00 88.88 72 PHE A C 1
ATOM 561 O O . PHE A 1 72 ? -1.945 -4.701 -1.446 1.00 88.88 72 PHE A O 1
ATOM 568 N N . LEU A 1 73 ? -3.570 -4.907 0.110 1.00 88.19 73 LEU A N 1
ATOM 569 C CA . LEU A 1 73 ? -4.662 -4.974 -0.857 1.00 88.19 73 LEU A CA 1
ATOM 570 C C . LEU A 1 73 ? -4.743 -3.698 -1.679 1.00 88.19 73 LEU A C 1
ATOM 572 O O . LEU A 1 73 ? -4.833 -3.783 -2.889 1.00 88.19 73 LEU A O 1
ATOM 576 N N . LEU A 1 74 ? -4.654 -2.527 -1.054 1.00 84.75 74 LEU A N 1
ATOM 577 C CA . LEU A 1 74 ? -4.655 -1.275 -1.803 1.00 84.75 74 LEU A CA 1
ATOM 578 C C . LEU A 1 74 ? -3.418 -1.148 -2.697 1.00 84.75 74 LEU A C 1
ATOM 580 O O . LEU A 1 74 ? -3.538 -0.672 -3.810 1.00 84.75 74 LEU A O 1
ATOM 584 N N . ASP A 1 75 ? -2.240 -1.564 -2.252 1.00 80.62 75 ASP A N 1
ATOM 585 C CA . ASP A 1 75 ? -1.008 -1.362 -3.017 1.00 80.62 75 ASP A CA 1
ATOM 586 C C . ASP A 1 75 ? -0.837 -2.349 -4.186 1.00 80.62 75 ASP A C 1
ATOM 588 O O . ASP A 1 75 ? -0.398 -1.946 -5.253 1.00 80.62 75 ASP A O 1
ATOM 592 N N . HIS A 1 76 ? -1.204 -3.625 -4.029 1.00 75.44 76 HIS A N 1
ATOM 593 C CA . HIS A 1 76 ? -0.890 -4.670 -5.026 1.00 75.44 76 HIS A CA 1
ATOM 594 C C . HIS A 1 76 ? -2.121 -5.274 -5.696 1.00 75.44 76 HIS A C 1
ATOM 596 O O . HIS A 1 76 ? -2.006 -5.931 -6.730 1.00 75.44 76 HIS A O 1
ATOM 602 N N . VAL A 1 77 ? -3.300 -5.112 -5.100 1.00 70.25 77 VAL A N 1
ATOM 603 C CA . VAL A 1 77 ? -4.520 -5.753 -5.573 1.00 70.25 77 VAL A CA 1
ATOM 604 C C . VAL A 1 77 ? -5.469 -4.662 -6.040 1.00 70.25 77 VAL A C 1
ATOM 606 O O . VAL A 1 77 ? -6.107 -3.987 -5.241 1.00 70.25 77 VAL A O 1
ATOM 609 N N . HIS A 1 78 ? -5.579 -4.468 -7.353 1.00 64.69 78 HIS A N 1
ATOM 610 C CA . HIS A 1 78 ? -6.561 -3.538 -7.908 1.00 64.69 78 HIS A CA 1
ATOM 611 C C . HIS A 1 78 ? -7.969 -3.971 -7.466 1.00 64.69 78 HIS A C 1
ATOM 613 O O . HIS A 1 78 ? -8.544 -4.930 -7.981 1.00 64.69 78 HIS A O 1
ATOM 619 N N . THR A 1 79 ? -8.486 -3.308 -6.433 1.00 59.44 79 THR A N 1
ATOM 620 C CA . THR A 1 79 ? -9.768 -3.621 -5.809 1.00 59.44 79 THR A CA 1
ATOM 621 C C . THR A 1 79 ? -10.816 -2.674 -6.365 1.00 59.44 79 THR A C 1
ATOM 623 O O . THR A 1 79 ? -10.717 -1.457 -6.210 1.00 59.44 79 THR A O 1
ATOM 626 N N . GLN A 1 80 ? -11.853 -3.215 -7.004 1.00 56.91 80 GLN A N 1
ATOM 627 C CA . GLN A 1 80 ? -13.026 -2.408 -7.338 1.00 56.91 80 GLN A CA 1
ATOM 628 C C . GLN A 1 80 ? -13.670 -1.881 -6.042 1.00 56.91 80 GLN A C 1
ATOM 630 O O . GLN A 1 80 ? -13.731 -2.626 -5.058 1.00 56.91 80 GLN A O 1
ATOM 635 N N . PRO A 1 81 ? -14.130 -0.614 -5.999 1.00 54.66 81 PRO A N 1
ATOM 636 C CA . PRO A 1 81 ? -14.427 0.277 -7.128 1.00 54.66 81 PRO A CA 1
ATOM 637 C C . PRO A 1 81 ? -13.269 1.200 -7.560 1.00 54.66 81 PRO A C 1
ATOM 639 O O . PRO A 1 81 ? -13.485 2.133 -8.332 1.00 54.66 81 PRO A O 1
ATOM 642 N N . PHE A 1 82 ? -12.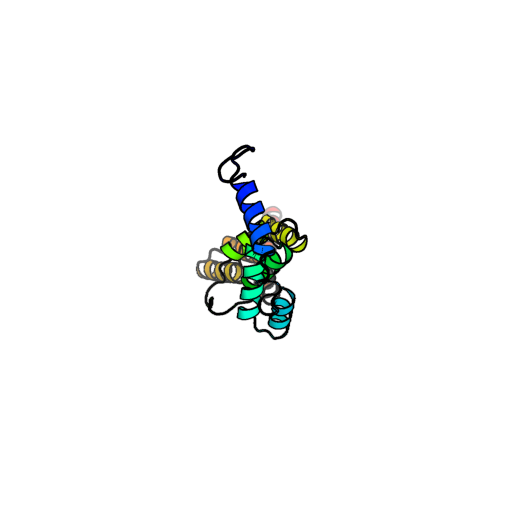046 1.000 -7.062 1.00 58.94 82 PHE A N 1
ATOM 643 C CA . PHE A 1 82 ? -10.893 1.840 -7.397 1.00 58.94 82 PHE A CA 1
ATOM 644 C C . PHE A 1 82 ? -10.257 1.383 -8.722 1.00 58.94 82 PHE A C 1
ATOM 646 O O . PHE A 1 82 ? -9.136 0.888 -8.752 1.00 58.94 82 PHE A O 1
ATOM 653 N N . ASP A 1 83 ? -10.993 1.524 -9.827 1.00 52.47 83 ASP A N 1
ATOM 654 C CA . ASP A 1 83 ? -10.617 0.970 -11.140 1.00 52.47 83 ASP A CA 1
ATOM 655 C C . ASP A 1 83 ? -9.465 1.707 -11.857 1.00 52.47 83 ASP A C 1
ATOM 657 O O . ASP A 1 83 ? -8.990 1.225 -12.882 1.00 52.47 83 ASP A O 1
ATOM 661 N N . THR A 1 84 ? -8.994 2.863 -11.369 1.00 52.56 84 THR A N 1
ATOM 662 C CA . THR A 1 84 ? -8.014 3.684 -12.121 1.00 52.56 84 THR A CA 1
ATOM 663 C C . THR A 1 84 ? -6.712 3.977 -11.391 1.00 52.56 84 THR A C 1
ATOM 665 O O . THR A 1 84 ? -5.672 4.081 -12.032 1.00 52.56 84 THR A O 1
ATOM 668 N N . THR A 1 85 ? -6.733 4.062 -10.064 1.00 53.47 85 THR A N 1
ATOM 669 C CA . THR A 1 85 ? -5.529 4.133 -9.230 1.00 53.47 85 THR A CA 1
ATOM 670 C C . THR A 1 85 ? -5.911 3.718 -7.818 1.00 53.47 85 THR A C 1
ATOM 672 O O . THR A 1 85 ? -6.797 4.359 -7.238 1.00 53.47 85 THR A O 1
ATOM 675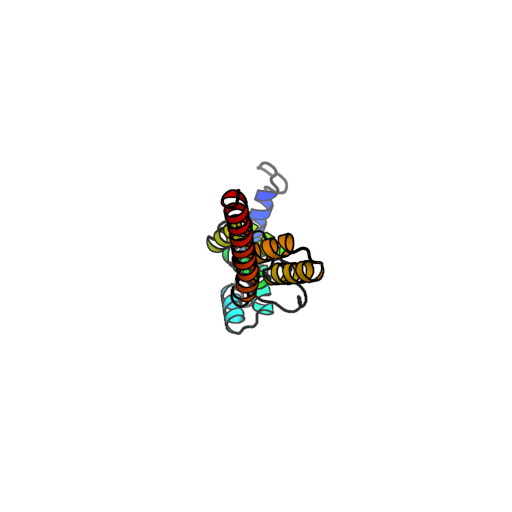 N N . PRO A 1 86 ? -5.256 2.713 -7.220 1.00 58.41 86 PRO A N 1
ATOM 676 C CA . PRO A 1 86 ? -5.396 2.528 -5.792 1.00 58.41 86 PRO A CA 1
ATOM 677 C C . PRO A 1 86 ? -4.970 3.810 -5.066 1.00 58.41 86 PRO A C 1
ATOM 679 O O . PRO A 1 86 ? -4.021 4.474 -5.503 1.00 58.41 86 PRO A O 1
ATOM 682 N N . PRO A 1 87 ? -5.643 4.197 -3.968 1.00 72.44 87 PRO A N 1
ATOM 683 C CA . PRO A 1 87 ? -5.235 5.338 -3.168 1.00 72.44 87 PRO A CA 1
ATOM 684 C C . PRO A 1 87 ? -3.918 4.989 -2.468 1.00 72.44 87 PRO A C 1
ATOM 686 O O . PRO A 1 87 ? -3.885 4.611 -1.303 1.00 72.44 87 PRO A O 1
ATOM 689 N N . LEU A 1 88 ? -2.805 5.116 -3.183 1.00 74.94 88 LEU A N 1
ATOM 690 C CA . LEU A 1 88 ? -1.470 4.774 -2.703 1.00 74.94 88 LEU A CA 1
ATOM 691 C C . LEU A 1 88 ? -1.104 5.581 -1.449 1.00 74.94 88 LEU A C 1
ATOM 693 O O . LEU A 1 88 ? -0.415 5.099 -0.557 1.00 74.94 88 LEU A O 1
ATOM 697 N N . GLN A 1 89 ? -1.647 6.795 -1.337 1.00 79.94 89 GLN A N 1
ATOM 698 C CA . GLN A 1 89 ? -1.578 7.602 -0.121 1.00 79.94 89 GLN A CA 1
ATOM 699 C C . GLN A 1 89 ? -2.290 6.938 1.068 1.00 79.94 89 GLN A C 1
ATOM 701 O O . GLN A 1 89 ? -1.778 6.979 2.185 1.00 79.94 89 GLN A O 1
ATOM 706 N N . LEU A 1 90 ? -3.439 6.297 0.837 1.00 84.62 90 LEU A N 1
ATOM 707 C CA . LEU A 1 90 ? -4.139 5.524 1.861 1.00 84.62 90 LEU A CA 1
ATOM 708 C C . LEU A 1 90 ? -3.336 4.273 2.226 1.00 84.62 90 LEU A C 1
ATOM 710 O O . LEU A 1 90 ? -3.116 4.042 3.413 1.00 84.62 90 LEU A O 1
ATOM 714 N N . ALA A 1 91 ? -2.816 3.532 1.240 1.00 87.69 91 ALA A N 1
ATOM 715 C CA . ALA A 1 91 ? -1.930 2.392 1.490 1.00 87.69 91 ALA A CA 1
ATOM 716 C C . ALA A 1 91 ? -0.724 2.802 2.353 1.00 87.69 91 ALA A C 1
ATOM 718 O O . ALA A 1 91 ? -0.457 2.192 3.387 1.00 87.69 91 ALA A O 1
ATOM 719 N N . LYS A 1 92 ? -0.063 3.912 2.003 1.00 87.81 92 LYS A N 1
ATOM 720 C CA . LYS A 1 92 ? 1.018 4.514 2.792 1.00 87.81 92 LYS A CA 1
ATOM 721 C C . LYS A 1 92 ? 0.607 4.811 4.223 1.00 87.81 92 LYS A C 1
ATOM 723 O O . LYS A 1 92 ? 1.303 4.398 5.145 1.00 87.81 92 LYS A O 1
ATOM 728 N N . SER A 1 93 ? -0.520 5.494 4.409 1.00 89.19 93 SER A N 1
ATOM 729 C CA . SER A 1 93 ? -1.003 5.843 5.747 1.00 89.19 93 SER A CA 1
ATOM 730 C C . SER A 1 93 ? -1.287 4.605 6.606 1.00 89.19 93 SER A C 1
ATOM 732 O O . SER A 1 93 ? -0.998 4.606 7.802 1.00 89.19 93 SER A O 1
ATOM 734 N N . LEU A 1 94 ? -1.775 3.520 5.994 1.00 92.25 94 LEU A N 1
ATOM 735 C CA . LEU A 1 94 ? -2.026 2.255 6.677 1.00 92.25 94 LEU A CA 1
ATOM 736 C C . LEU A 1 94 ? -0.719 1.589 7.111 1.00 92.25 94 LEU A C 1
ATOM 738 O O . LEU A 1 94 ? -0.587 1.240 8.283 1.00 92.25 94 LEU A O 1
ATOM 742 N N . TYR A 1 95 ? 0.283 1.504 6.233 1.00 92.38 95 TYR A N 1
ATOM 743 C CA . TYR A 1 95 ? 1.600 0.994 6.622 1.00 92.38 95 TYR A CA 1
ATOM 744 C C . TYR A 1 95 ? 2.267 1.857 7.704 1.00 92.38 95 TYR A C 1
ATOM 746 O O . TYR A 1 95 ? 2.832 1.323 8.656 1.00 92.38 95 TYR A O 1
ATOM 754 N N . GLU A 1 96 ? 2.157 3.187 7.622 1.00 91.62 96 GLU A N 1
ATOM 755 C CA . GLU A 1 96 ? 2.667 4.106 8.650 1.00 91.62 96 GLU A CA 1
ATOM 756 C C . GLU A 1 96 ? 1.966 3.934 10.003 1.00 91.62 96 GLU A C 1
ATOM 758 O O . GLU A 1 96 ? 2.610 4.092 11.044 1.00 91.62 96 GLU A O 1
ATOM 763 N N . SER A 1 97 ? 0.676 3.584 10.001 1.00 89.81 97 SER A N 1
ATOM 764 C CA . SER A 1 97 ? -0.072 3.242 11.216 1.00 89.81 97 SER A CA 1
ATOM 765 C C . SER A 1 97 ? 0.309 1.868 11.785 1.00 89.81 97 SER A C 1
ATOM 767 O O . SER A 1 97 ? 0.171 1.635 12.984 1.00 89.81 97 SER A O 1
ATOM 769 N N . ALA A 1 98 ? 0.860 0.987 10.947 1.00 92.94 98 ALA A N 1
ATOM 770 C CA . ALA A 1 98 ? 1.191 -0.397 11.259 1.00 92.94 98 ALA A CA 1
ATOM 771 C C . ALA A 1 98 ? 2.681 -0.630 11.567 1.00 92.94 98 ALA A C 1
ATOM 773 O O . ALA A 1 98 ? 3.151 -1.748 11.431 1.00 92.94 98 ALA A O 1
ATOM 774 N N . LYS A 1 99 ? 3.452 0.374 12.011 1.00 87.44 99 LYS A N 1
ATOM 775 C CA . LYS A 1 99 ? 4.914 0.237 12.253 1.00 87.44 99 LYS A CA 1
ATOM 776 C C . LYS A 1 99 ? 5.322 -0.864 13.244 1.00 87.44 99 LYS A C 1
ATOM 778 O O . LYS A 1 99 ? 6.490 -1.239 13.274 1.00 87.44 99 LYS A O 1
ATOM 783 N N . ALA A 1 100 ? 4.392 -1.336 14.074 1.00 88.19 100 ALA A N 1
ATOM 784 C CA . ALA A 1 100 ? 4.602 -2.477 14.965 1.00 88.19 100 ALA A CA 1
ATOM 785 C C . ALA A 1 100 ? 4.592 -3.831 14.225 1.00 88.19 100 ALA A C 1
ATOM 787 O O . ALA A 1 100 ? 5.072 -4.824 14.765 1.00 88.19 100 ALA A O 1
ATOM 788 N N . ASP A 1 101 ? 4.050 -3.873 13.009 1.00 91.31 101 ASP A N 1
ATOM 789 C CA . ASP A 1 101 ? 4.082 -5.028 12.124 1.00 91.31 101 ASP A CA 1
ATOM 790 C C . ASP A 1 101 ? 5.392 -5.025 11.303 1.00 91.31 101 ASP A C 1
ATOM 792 O O . ASP A 1 101 ? 5.715 -4.025 10.647 1.00 91.31 101 ASP A O 1
ATOM 796 N N . PRO A 1 102 ? 6.183 -6.113 11.340 1.00 91.38 102 PRO A N 1
ATOM 797 C CA . PRO A 1 102 ? 7.485 -6.157 10.679 1.00 91.38 102 PRO A CA 1
ATOM 798 C C . PRO A 1 102 ? 7.373 -6.086 9.152 1.00 91.38 102 PRO A C 1
ATOM 800 O O . PRO A 1 102 ? 8.278 -5.560 8.505 1.00 91.38 102 PRO A O 1
ATOM 803 N N . GLU A 1 103 ? 6.273 -6.569 8.573 1.00 89.69 103 GLU A N 1
ATOM 804 C CA . GLU A 1 103 ? 6.053 -6.553 7.129 1.00 89.69 103 GLU A CA 1
ATOM 805 C C . GLU A 1 103 ? 5.710 -5.141 6.648 1.00 89.69 103 GLU A C 1
ATOM 807 O O . GLU A 1 103 ? 6.282 -4.654 5.668 1.00 89.69 103 GLU A O 1
ATOM 812 N N . ALA A 1 104 ? 4.871 -4.424 7.401 1.00 91.00 104 ALA A N 1
ATOM 813 C CA . ALA A 1 104 ? 4.624 -3.007 7.162 1.00 91.00 104 ALA A CA 1
ATOM 814 C C . ALA A 1 104 ? 5.916 -2.182 7.271 1.00 91.00 104 ALA A C 1
ATOM 816 O O . ALA A 1 104 ? 6.190 -1.336 6.415 1.00 91.00 104 ALA A O 1
ATOM 817 N N . LEU A 1 105 ? 6.747 -2.446 8.286 1.00 90.50 105 LEU A N 1
ATOM 818 C CA . LEU A 1 105 ? 8.026 -1.758 8.461 1.00 90.50 105 LEU A CA 1
ATOM 819 C C . LEU A 1 105 ? 9.001 -2.059 7.314 1.00 90.50 105 LEU A C 1
ATOM 821 O O . LEU A 1 105 ? 9.653 -1.145 6.805 1.00 90.50 105 LEU A O 1
ATOM 825 N N . ARG A 1 106 ? 9.067 -3.318 6.869 1.00 86.75 106 ARG A N 1
ATOM 826 C CA . ARG A 1 106 ? 9.860 -3.734 5.707 1.00 86.75 106 ARG A CA 1
ATOM 827 C C . ARG A 1 106 ? 9.414 -2.984 4.454 1.00 86.75 106 ARG A C 1
ATOM 829 O O . ARG A 1 106 ? 10.252 -2.405 3.762 1.00 86.75 106 ARG A O 1
ATOM 836 N N . LYS A 1 107 ? 8.104 -2.934 4.188 1.00 86.19 107 LYS A N 1
ATOM 837 C CA . LYS A 1 107 ? 7.537 -2.208 3.044 1.00 86.19 107 LYS A CA 1
ATOM 838 C C . LYS A 1 107 ? 7.865 -0.718 3.103 1.00 86.19 107 LYS A C 1
ATOM 840 O O . LYS A 1 107 ? 8.343 -0.169 2.114 1.00 86.19 107 LYS A O 1
ATOM 845 N N . LEU A 1 108 ? 7.695 -0.076 4.261 1.00 85.94 108 LEU A N 1
ATOM 846 C CA . LEU A 1 108 ? 8.087 1.322 4.452 1.00 85.94 108 LEU A CA 1
ATOM 847 C C . LEU A 1 108 ? 9.576 1.536 4.181 1.00 85.94 108 LEU A C 1
ATOM 849 O O . LEU A 1 108 ? 9.926 2.509 3.522 1.00 85.94 108 LEU A O 1
ATOM 853 N N . GLY A 1 109 ? 10.444 0.634 4.645 1.00 83.06 109 GLY A N 1
ATOM 854 C CA . GLY A 1 109 ? 11.882 0.688 4.384 1.00 83.06 109 GLY A CA 1
ATOM 855 C C . GLY A 1 109 ? 12.210 0.663 2.889 1.00 83.06 109 GLY A C 1
ATOM 856 O O . GLY A 1 109 ? 12.962 1.515 2.416 1.00 83.06 109 GLY A O 1
ATOM 857 N N . HIS A 1 110 ? 11.596 -0.253 2.134 1.00 78.75 110 HIS A N 1
ATOM 858 C CA . HIS A 1 110 ? 11.741 -0.301 0.676 1.00 78.75 110 HIS A CA 1
ATOM 859 C C . HIS A 1 110 ? 11.254 0.993 0.017 1.00 78.75 110 HIS A C 1
ATOM 861 O O . HIS A 1 110 ? 12.007 1.614 -0.728 1.00 78.75 110 HIS A O 1
ATOM 867 N N . CYS A 1 111 ? 10.059 1.476 0.363 1.00 77.38 111 CYS A N 1
ATOM 868 C CA . CYS A 1 111 ? 9.518 2.701 -0.229 1.00 77.38 111 CYS A CA 1
ATOM 869 C C . CYS A 1 111 ? 10.277 3.976 0.192 1.00 77.38 111 CYS A C 1
ATOM 871 O O . CYS A 1 111 ? 10.279 4.964 -0.539 1.00 77.38 111 CYS A O 1
ATOM 873 N N . HIS A 1 112 ? 10.919 3.994 1.365 1.00 76.56 112 HIS A N 1
ATOM 874 C CA . HIS A 1 112 ? 11.793 5.096 1.785 1.00 76.56 112 HIS A CA 1
ATOM 875 C C . HIS A 1 112 ? 13.083 5.153 0.964 1.00 76.56 112 HIS A C 1
ATOM 877 O O . HIS A 1 112 ? 13.575 6.248 0.700 1.00 76.56 112 HIS A O 1
ATOM 883 N N . ARG A 1 113 ? 13.624 3.994 0.571 1.00 70.69 113 ARG A N 1
ATOM 884 C CA . ARG A 1 113 ? 14.827 3.893 -0.264 1.00 70.69 113 ARG A CA 1
ATOM 885 C C . ARG A 1 113 ? 14.523 4.144 -1.742 1.00 70.69 113 ARG A C 1
ATOM 887 O O . ARG A 1 113 ? 15.243 4.900 -2.384 1.00 70.69 113 ARG A O 1
ATOM 894 N N . ASP A 1 114 ? 13.469 3.515 -2.255 1.00 67.25 114 ASP A N 1
ATOM 895 C CA . ASP A 1 114 ? 13.188 3.409 -3.693 1.00 67.25 114 ASP A CA 1
ATOM 896 C C . ASP A 1 114 ? 12.136 4.432 -4.172 1.00 67.25 114 ASP A C 1
ATOM 898 O O . ASP A 1 114 ? 11.951 4.636 -5.370 1.00 67.25 114 ASP A O 1
ATOM 902 N N . GLY A 1 115 ? 11.481 5.126 -3.238 1.00 68.25 115 GLY A N 1
ATOM 903 C CA . GLY A 1 115 ? 10.365 6.024 -3.510 1.00 68.25 115 GLY A CA 1
ATOM 904 C C . GLY A 1 115 ? 9.013 5.307 -3.485 1.00 68.25 115 GLY A C 1
ATOM 905 O O . GLY A 1 115 ? 8.906 4.091 -3.573 1.00 68.25 115 GLY A O 1
ATOM 906 N N . TRP A 1 116 ? 7.945 6.091 -3.343 1.00 68.69 116 TRP A N 1
ATOM 907 C CA . TRP A 1 116 ? 6.557 5.615 -3.295 1.00 68.69 116 TRP A CA 1
ATOM 908 C C . TRP A 1 116 ? 5.915 5.571 -4.697 1.00 68.69 116 TRP A C 1
ATOM 910 O O . TRP A 1 116 ? 4.743 5.896 -4.853 1.00 68.69 11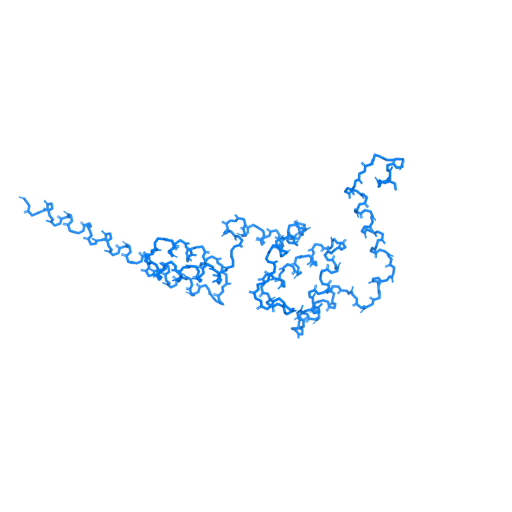6 TRP A O 1
ATOM 920 N N . ALA A 1 117 ? 6.686 5.268 -5.743 1.00 66.38 117 ALA A N 1
ATOM 921 C CA . ALA A 1 117 ? 6.212 5.334 -7.123 1.00 66.38 117 ALA A CA 1
ATOM 922 C C . ALA A 1 117 ? 5.799 3.945 -7.632 1.00 66.38 117 ALA A C 1
ATOM 924 O O . ALA A 1 117 ? 6.538 2.978 -7.493 1.00 66.38 117 ALA A O 1
ATOM 925 N N . HIS A 1 118 ? 4.614 3.845 -8.239 1.00 70.25 118 HIS A N 1
ATOM 926 C CA . HIS A 1 118 ? 4.152 2.589 -8.827 1.00 70.25 118 HIS A CA 1
ATOM 927 C C . HIS A 1 118 ? 5.043 2.231 -10.025 1.00 70.25 118 HIS A C 1
ATOM 929 O O . HIS A 1 118 ? 5.278 3.076 -10.893 1.00 70.25 118 HIS A O 1
ATOM 935 N N . ALA A 1 119 ? 5.530 0.991 -10.089 1.00 72.00 119 ALA A N 1
ATOM 936 C CA . ALA A 1 119 ? 6.409 0.516 -11.159 1.00 72.00 119 ALA A CA 1
ATOM 937 C C . ALA A 1 119 ? 5.824 0.784 -12.556 1.00 72.00 119 ALA A C 1
ATOM 939 O O . ALA A 1 119 ? 6.517 1.266 -13.446 1.00 72.00 119 ALA A O 1
ATOM 940 N N . GLU A 1 120 ? 4.520 0.559 -12.726 1.00 72.56 120 GLU A N 1
ATOM 941 C CA . GLU A 1 120 ? 3.798 0.830 -13.971 1.00 72.56 120 GLU A CA 1
ATOM 942 C C . GLU A 1 120 ? 3.797 2.321 -14.341 1.00 72.56 120 GLU A C 1
ATOM 944 O O . GLU A 1 120 ? 3.980 2.682 -15.507 1.00 72.56 120 GLU A O 1
ATOM 949 N N . ALA A 1 121 ? 3.661 3.207 -13.351 1.00 75.19 121 ALA A N 1
ATOM 950 C CA . ALA A 1 121 ? 3.734 4.647 -13.563 1.00 75.19 121 ALA A CA 1
ATOM 951 C C . ALA A 1 121 ? 5.157 5.084 -13.943 1.00 75.19 121 ALA A C 1
ATOM 953 O O . ALA A 1 121 ? 5.320 5.915 -14.834 1.00 75.19 121 ALA A O 1
ATOM 954 N N . LEU A 1 122 ? 6.188 4.499 -13.322 1.00 81.06 122 LEU A N 1
ATOM 955 C CA . LEU A 1 122 ? 7.591 4.746 -13.674 1.00 81.06 122 LEU A CA 1
ATOM 956 C C . LEU A 1 122 ? 7.929 4.226 -15.075 1.00 81.06 122 LEU A C 1
ATOM 958 O O . LEU A 1 122 ? 8.586 4.926 -15.844 1.00 81.06 122 LEU A O 1
ATOM 962 N N . TYR A 1 123 ? 7.444 3.036 -15.432 1.00 83.25 123 TYR A N 1
ATOM 963 C CA . TYR A 1 123 ? 7.577 2.484 -16.776 1.00 83.25 123 TYR A CA 1
ATOM 964 C C . TYR A 1 123 ? 6.925 3.400 -17.816 1.00 83.25 123 TYR A C 1
ATOM 966 O O . TYR A 1 123 ? 7.574 3.794 -18.787 1.00 83.25 123 TYR A O 1
ATOM 974 N N . SER A 1 124 ? 5.672 3.793 -17.575 1.00 83.50 124 SER A N 1
ATOM 975 C CA . SER A 1 124 ? 4.904 4.678 -18.454 1.00 83.50 124 SER A CA 1
ATOM 976 C C . SER A 1 124 ? 5.549 6.060 -18.579 1.00 83.50 124 SER A C 1
ATOM 978 O O . SER A 1 124 ? 5.625 6.611 -19.676 1.00 83.50 124 SER A O 1
ATOM 980 N N . ALA A 1 125 ? 6.079 6.608 -17.481 1.00 87.50 125 ALA A N 1
ATOM 981 C CA . ALA A 1 125 ? 6.852 7.845 -17.496 1.00 87.50 125 ALA A CA 1
ATOM 982 C C . ALA A 1 125 ? 8.123 7.702 -18.345 1.00 87.50 125 ALA A C 1
ATOM 984 O O . ALA A 1 125 ? 8.409 8.581 -19.156 1.00 87.50 125 ALA A O 1
ATOM 985 N N . GLY A 1 126 ? 8.845 6.584 -18.217 1.00 89.75 126 GLY A N 1
ATOM 986 C CA . GLY A 1 126 ? 10.004 6.278 -19.053 1.00 89.75 126 GLY A CA 1
ATOM 987 C C . GLY A 1 126 ? 9.654 6.248 -20.542 1.00 89.75 126 GLY A C 1
ATOM 988 O O . GLY A 1 126 ? 10.293 6.936 -21.336 1.00 89.75 126 GLY A O 1
ATOM 989 N N . MET A 1 127 ? 8.563 5.567 -20.909 1.00 89.69 127 MET A N 1
ATOM 990 C CA . MET A 1 127 ? 8.057 5.543 -22.287 1.00 89.69 127 MET A CA 1
ATOM 991 C C . MET A 1 127 ? 7.699 6.946 -22.802 1.00 89.69 127 MET A C 1
ATOM 993 O O . MET A 1 127 ? 8.045 7.302 -23.928 1.00 89.69 127 MET A O 1
ATOM 997 N N . LEU A 1 128 ? 7.058 7.779 -21.977 1.00 90.81 128 LEU A N 1
ATOM 998 C CA . LEU A 1 128 ? 6.746 9.168 -22.330 1.00 90.81 128 LEU A CA 1
ATOM 999 C C . LEU A 1 128 ? 8.013 10.009 -22.548 1.00 90.81 128 LEU A C 1
ATOM 1001 O O . LEU A 1 128 ? 8.080 10.765 -23.518 1.00 90.81 128 LEU A O 1
ATOM 1005 N N . TYR A 1 129 ? 9.030 9.875 -21.695 1.00 93.62 129 TYR A N 1
ATOM 1006 C CA . TYR A 1 129 ? 10.307 10.572 -21.878 1.00 93.62 129 TYR A CA 1
ATOM 1007 C C . TYR A 1 129 ? 11.012 10.147 -23.166 1.00 93.62 129 TYR A C 1
ATOM 1009 O O . TYR A 1 129 ? 11.500 11.007 -23.899 1.00 93.62 129 TYR A O 1
ATOM 1017 N N . THR A 1 130 ? 10.963 8.859 -23.515 1.00 91.56 130 THR A N 1
ATOM 1018 C CA . THR A 1 130 ? 11.450 8.357 -24.805 1.00 91.56 130 THR A CA 1
ATOM 1019 C C . THR A 1 130 ? 10.747 9.019 -25.986 1.00 91.56 130 THR A C 1
ATOM 1021 O O . THR A 1 130 ? 11.422 9.478 -26.904 1.00 91.56 130 THR A O 1
ATOM 1024 N N . THR A 1 131 ? 9.416 9.170 -25.954 1.00 93.25 131 THR A N 1
ATOM 1025 C CA . THR A 1 131 ? 8.700 9.873 -27.042 1.00 93.25 131 THR A CA 1
ATOM 1026 C C . THR A 1 131 ? 9.086 11.347 -27.181 1.00 93.25 131 THR A C 1
ATOM 1028 O O . THR A 1 131 ? 8.900 11.931 -28.245 1.00 93.25 131 THR A O 1
ATOM 1031 N N . ARG A 1 132 ? 9.645 11.951 -26.126 1.00 93.69 132 ARG A N 1
ATOM 1032 C CA . ARG A 1 132 ? 10.131 13.338 -26.120 1.00 93.69 132 ARG A CA 1
ATOM 1033 C C . ARG A 1 132 ? 11.621 13.461 -26.447 1.00 93.69 132 ARG A C 1
ATOM 1035 O O . ARG A 1 132 ? 12.102 14.578 -26.585 1.00 93.69 132 ARG A O 1
ATOM 1042 N N . GLY A 1 133 ? 12.342 12.344 -26.562 1.00 92.94 133 GLY A N 1
ATOM 1043 C CA . GLY A 1 133 ? 13.797 12.324 -26.726 1.00 92.94 133 GLY A CA 1
ATOM 1044 C C . GLY A 1 133 ? 14.585 12.617 -25.442 1.00 92.94 133 GLY A C 1
ATOM 1045 O O . GLY A 1 133 ? 15.801 12.774 -25.502 1.00 92.94 133 GLY A O 1
ATOM 1046 N N . ASP A 1 134 ? 13.924 12.658 -24.281 1.00 95.19 134 ASP A N 1
ATOM 1047 C CA . ASP A 1 134 ? 14.554 12.869 -22.971 1.00 95.19 134 ASP A CA 1
ATOM 1048 C C . ASP A 1 134 ? 15.125 11.535 -22.436 1.00 95.19 134 ASP A C 1
ATOM 1050 O O . ASP A 1 134 ? 14.640 10.972 -21.450 1.00 95.19 134 ASP A O 1
ATOM 1054 N N . TRP A 1 135 ? 16.150 10.994 -23.099 1.00 90.56 135 TRP A N 1
ATOM 1055 C CA . TRP A 1 135 ? 16.696 9.659 -22.804 1.00 90.56 135 TRP A CA 1
ATOM 1056 C C . TRP A 1 135 ? 17.251 9.510 -21.382 1.00 90.56 135 TRP A C 1
ATOM 1058 O O . TRP A 1 135 ? 17.068 8.458 -20.775 1.00 90.56 135 TRP A O 1
ATOM 1068 N N . ASP A 1 136 ? 17.841 10.561 -20.809 1.00 91.81 136 ASP A N 1
ATOM 1069 C CA . ASP A 1 136 ? 18.375 10.529 -19.439 1.00 91.81 136 ASP A CA 1
ATOM 1070 C C . ASP A 1 136 ? 17.267 10.365 -18.392 1.00 91.81 136 ASP A C 1
ATOM 1072 O O . ASP A 1 136 ? 17.382 9.571 -17.456 1.00 91.81 136 ASP A O 1
ATOM 1076 N N . LYS A 1 137 ? 16.145 11.077 -18.571 1.00 92.31 137 LYS A N 1
ATOM 1077 C CA . LYS A 1 137 ? 14.984 10.960 -17.676 1.00 92.31 137 LYS A CA 1
ATOM 1078 C C . LYS A 1 137 ? 14.287 9.617 -17.853 1.00 92.31 137 LYS A C 1
ATOM 1080 O O . LYS A 1 137 ? 13.839 9.037 -16.864 1.00 92.31 137 LYS A O 1
ATOM 1085 N N . ALA A 1 138 ? 14.221 9.113 -19.087 1.00 92.69 138 ALA A N 1
ATOM 1086 C CA . ALA A 1 138 ? 13.715 7.773 -19.362 1.00 92.69 138 ALA A CA 1
ATOM 1087 C C . ALA A 1 138 ? 14.559 6.713 -18.639 1.00 92.69 138 ALA A C 1
ATOM 1089 O O . ALA A 1 138 ? 14.020 5.873 -17.916 1.00 92.69 138 ALA A O 1
ATOM 1090 N N . HIS A 1 139 ? 15.886 6.819 -18.751 1.00 91.38 139 HIS A N 1
ATOM 1091 C CA . HIS A 1 139 ? 16.826 5.918 -18.100 1.00 91.38 139 HIS A CA 1
ATOM 1092 C C . HIS A 1 139 ? 16.694 5.949 -16.574 1.00 91.38 139 HIS A C 1
ATOM 1094 O O . HIS A 1 139 ? 16.603 4.902 -15.932 1.00 91.38 139 HIS A O 1
ATOM 1100 N N . GLN A 1 140 ? 16.618 7.145 -15.986 1.00 89.81 140 GLN A N 1
ATOM 1101 C CA . GLN A 1 140 ? 16.426 7.312 -14.549 1.00 89.81 140 GLN A CA 1
ATOM 1102 C C . GLN A 1 140 ? 15.106 6.684 -14.077 1.00 89.81 140 GLN A C 1
ATOM 1104 O O . GLN A 1 140 ? 15.095 5.963 -13.079 1.00 89.81 140 GLN A O 1
ATOM 1109 N N . ALA A 1 141 ? 14.006 6.902 -14.804 1.00 88.50 141 ALA A N 1
ATOM 1110 C CA . ALA A 1 141 ? 12.701 6.342 -14.461 1.00 88.50 141 ALA A CA 1
ATOM 1111 C C . ALA A 1 141 ? 12.703 4.804 -14.485 1.00 88.50 141 ALA A C 1
ATOM 1113 O O . ALA A 1 141 ? 12.212 4.173 -13.547 1.00 88.50 141 ALA A O 1
ATOM 1114 N N . TRP A 1 142 ? 13.307 4.181 -15.502 1.00 89.06 142 TRP A N 1
ATOM 1115 C CA . TRP A 1 142 ? 13.409 2.721 -15.576 1.00 89.06 142 TRP A CA 1
ATOM 1116 C C . TRP A 1 142 ? 14.382 2.124 -14.554 1.00 89.06 142 TRP A C 1
ATOM 1118 O O . TRP A 1 142 ? 14.122 1.036 -14.039 1.00 89.06 142 TRP A O 1
ATOM 1128 N N . ASN A 1 143 ? 15.445 2.845 -14.186 1.00 87.25 143 ASN A N 1
ATOM 1129 C CA . ASN A 1 143 ? 16.358 2.427 -13.120 1.00 87.25 143 ASN A CA 1
ATOM 1130 C C . ASN A 1 143 ? 15.721 2.451 -11.727 1.00 87.25 143 ASN A C 1
ATOM 1132 O O . ASN A 1 143 ? 16.060 1.615 -10.893 1.00 87.25 143 ASN A O 1
ATOM 1136 N N . VAL A 1 144 ? 14.763 3.346 -11.485 1.00 83.88 144 VAL A N 1
ATOM 1137 C CA . VAL A 1 144 ? 13.918 3.276 -10.283 1.00 83.88 144 VAL A CA 1
ATOM 1138 C C . VAL A 1 144 ? 12.847 2.193 -10.446 1.00 83.88 144 VAL A C 1
ATOM 1140 O O . VAL A 1 144 ? 12.553 1.464 -9.507 1.00 83.88 144 VAL A O 1
ATOM 1143 N N . CYS A 1 145 ? 12.285 2.011 -11.642 1.00 80.56 145 CYS A N 1
ATOM 1144 C CA . CYS A 1 145 ? 11.260 0.991 -11.862 1.00 80.56 145 CYS A CA 1
ATOM 1145 C C . CYS A 1 145 ? 11.781 -0.443 -11.669 1.00 80.56 145 CYS A C 1
ATOM 1147 O O . CYS A 1 145 ? 11.092 -1.271 -11.089 1.00 80.56 145 CYS A O 1
ATOM 1149 N N . ARG A 1 146 ? 12.999 -0.763 -12.124 1.00 80.12 146 ARG A N 1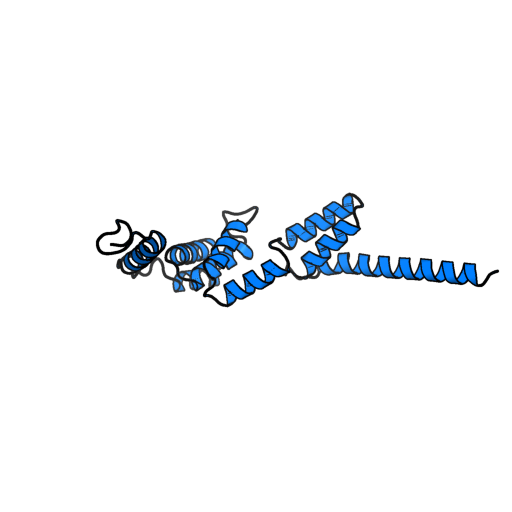
ATOM 1150 C CA . ARG A 1 146 ? 13.557 -2.130 -12.064 1.00 80.12 146 ARG A CA 1
ATOM 1151 C C . ARG A 1 146 ? 13.768 -2.671 -10.644 1.00 80.12 146 ARG A C 1
ATOM 1153 O O . ARG A 1 146 ? 14.004 -3.872 -10.506 1.00 80.12 146 ARG A O 1
ATOM 1160 N N . SER A 1 147 ? 13.730 -1.817 -9.616 1.00 72.75 147 SER A N 1
ATOM 1161 C CA . SER A 1 147 ? 13.737 -2.235 -8.206 1.00 72.75 147 SER A CA 1
ATOM 1162 C C . SER A 1 147 ? 12.346 -2.618 -7.681 1.00 72.75 147 SER A C 1
ATOM 1164 O O . SER A 1 147 ? 12.251 -3.155 -6.580 1.00 72.75 147 SER A O 1
ATOM 1166 N N . HIS A 1 148 ? 11.292 -2.391 -8.469 1.00 66.19 148 HIS A N 1
ATOM 1167 C CA . HIS A 1 148 ? 9.904 -2.712 -8.154 1.00 66.19 148 HIS A CA 1
ATOM 1168 C C . HIS A 1 148 ? 9.413 -3.926 -8.966 1.00 66.19 148 HIS A C 1
ATOM 1170 O O . HIS A 1 148 ? 9.875 -4.177 -10.079 1.00 66.19 148 HIS A O 1
ATOM 1176 N N . GLU A 1 149 ? 8.446 -4.666 -8.424 1.00 59.84 149 GLU A N 1
ATOM 1177 C CA . GLU A 1 149 ? 7.844 -5.848 -9.059 1.00 59.84 149 GLU A CA 1
ATOM 1178 C C . GLU A 1 149 ? 6.663 -5.443 -9.968 1.00 59.84 149 GLU A C 1
ATOM 1180 O O . GLU A 1 149 ? 5.659 -4.989 -9.425 1.00 59.84 149 GLU A O 1
ATOM 1185 N N . PHE A 1 150 ? 6.730 -5.583 -11.315 1.00 53.91 150 PHE A N 1
ATOM 1186 C CA . PHE A 1 150 ? 5.515 -5.469 -12.171 1.00 53.91 150 PHE A CA 1
ATOM 1187 C C . PHE A 1 150 ? 5.624 -5.893 -13.655 1.00 53.91 150 PHE A C 1
ATOM 1189 O O . PHE A 1 150 ? 6.419 -5.308 -14.390 1.00 53.91 150 PHE A O 1
ATOM 1196 N N . PRO A 1 151 ? 4.758 -6.788 -14.192 1.00 52.22 151 PRO A N 1
ATOM 1197 C CA . PRO A 1 151 ? 4.348 -8.099 -13.648 1.00 52.22 151 PRO A CA 1
ATOM 1198 C C . PRO A 1 151 ? 5.541 -9.061 -13.440 1.00 52.22 151 PRO A C 1
ATOM 1200 O O . PRO A 1 151 ? 5.412 -10.123 -12.845 1.00 52.22 151 PRO A O 1
ATOM 1203 N N . THR A 1 152 ? 6.714 -8.664 -13.930 1.00 65.50 152 THR A N 1
ATOM 1204 C CA . THR A 1 152 ? 8.075 -9.124 -13.615 1.00 65.50 152 THR A CA 1
ATOM 1205 C C . THR A 1 152 ? 8.969 -7.890 -13.774 1.00 65.50 152 THR A C 1
ATOM 1207 O O . THR A 1 152 ? 8.573 -6.979 -14.481 1.00 65.50 152 THR A O 1
ATOM 1210 N N . ASN A 1 153 ? 10.179 -7.802 -13.223 1.00 74.06 153 ASN A N 1
ATOM 1211 C CA . ASN A 1 153 ? 10.992 -6.575 -13.401 1.00 74.06 153 ASN A CA 1
ATOM 1212 C C . ASN A 1 153 ? 11.445 -6.351 -14.871 1.00 74.06 153 ASN A C 1
ATOM 1214 O O . ASN A 1 153 ? 12.060 -5.335 -15.196 1.00 74.06 153 ASN A O 1
ATOM 1218 N N . ILE A 1 154 ? 11.144 -7.293 -15.775 1.00 80.25 154 ILE A N 1
ATOM 1219 C CA . ILE A 1 154 ? 11.582 -7.340 -17.177 1.00 80.25 154 ILE A CA 1
ATOM 1220 C C . ILE A 1 154 ? 11.213 -6.078 -17.982 1.00 80.25 154 ILE A C 1
ATOM 1222 O O . ILE A 1 154 ? 12.118 -5.546 -18.631 1.00 80.25 154 ILE A O 1
ATOM 1226 N N . PRO A 1 155 ? 9.973 -5.540 -17.947 1.00 83.12 155 PRO A N 1
ATOM 1227 C CA . PRO A 1 155 ? 9.595 -4.367 -18.739 1.00 83.12 155 PRO A CA 1
ATOM 1228 C C . PRO A 1 155 ? 10.410 -3.118 -18.401 1.00 83.12 155 PRO A C 1
ATOM 1230 O O . PRO A 1 155 ? 10.562 -2.246 -19.248 1.00 83.12 155 PRO A O 1
ATOM 1233 N N . CYS A 1 156 ? 10.969 -3.046 -17.193 1.00 83.62 156 CYS A N 1
ATOM 1234 C CA . CYS A 1 156 ? 11.822 -1.943 -16.760 1.00 83.62 156 CYS A CA 1
ATOM 1235 C C . CYS A 1 156 ? 13.317 -2.240 -16.918 1.00 83.62 156 CYS A C 1
ATOM 1237 O O . CYS A 1 156 ? 14.092 -1.334 -17.212 1.00 83.62 156 CYS A O 1
ATOM 1239 N N . ILE A 1 157 ? 13.735 -3.503 -16.788 1.00 87.25 157 ILE A N 1
ATOM 1240 C CA . ILE A 1 157 ? 15.135 -3.912 -16.969 1.00 87.25 157 ILE A CA 1
ATOM 1241 C C . ILE A 1 157 ? 15.572 -3.788 -18.430 1.00 87.25 157 ILE A C 1
ATOM 1243 O O . ILE A 1 157 ? 16.640 -3.243 -18.690 1.00 87.25 157 ILE A O 1
ATOM 1247 N N . LEU A 1 158 ? 14.777 -4.292 -19.380 1.00 89.31 158 LEU A N 1
ATOM 1248 C CA . LEU A 1 158 ? 15.159 -4.321 -20.796 1.00 89.31 158 LEU A CA 1
ATOM 1249 C C . LEU A 1 158 ? 15.496 -2.933 -21.367 1.00 89.31 158 LEU A C 1
ATOM 1251 O O . LEU A 1 158 ? 16.584 -2.784 -21.927 1.00 89.31 158 LEU A O 1
ATOM 1255 N N . PRO A 1 159 ? 14.631 -1.909 -21.230 1.00 90.25 159 PRO A N 1
ATOM 1256 C CA . PRO A 1 159 ? 14.937 -0.597 -21.781 1.00 90.25 159 PRO A CA 1
ATOM 1257 C C . PRO A 1 159 ? 16.066 0.115 -21.019 1.00 90.25 159 PRO A C 1
ATOM 1259 O O . PRO A 1 159 ? 16.853 0.821 -21.645 1.00 90.25 159 PRO A O 1
ATOM 1262 N N . ALA A 1 160 ? 16.215 -0.111 -19.706 1.00 89.50 160 ALA A N 1
ATOM 1263 C CA . ALA A 1 160 ? 17.352 0.416 -18.948 1.00 89.50 160 ALA A CA 1
ATOM 1264 C C . ALA A 1 160 ? 18.685 -0.178 -19.435 1.00 89.50 160 ALA A C 1
ATOM 1266 O O . ALA A 1 160 ? 19.594 0.563 -19.793 1.00 89.50 160 ALA A O 1
ATOM 1267 N N . LEU A 1 161 ? 18.766 -1.508 -19.560 1.00 90.81 161 LEU A N 1
ATOM 1268 C CA . LEU A 1 161 ? 19.967 -2.190 -20.053 1.00 90.81 161 LEU A CA 1
ATOM 1269 C C . LEU A 1 161 ? 20.332 -1.780 -21.482 1.00 90.81 161 LEU A C 1
ATOM 1271 O O . LEU A 1 161 ? 21.512 -1.684 -21.808 1.00 90.81 161 LEU A O 1
ATOM 1275 N N . ALA A 1 162 ? 19.340 -1.532 -22.340 1.00 91.88 162 ALA A N 1
ATOM 1276 C CA . ALA A 1 162 ? 19.594 -1.046 -23.691 1.00 91.88 162 ALA A CA 1
ATOM 1277 C C . ALA A 1 162 ? 20.310 0.318 -23.678 1.00 91.88 162 ALA A C 1
ATOM 1279 O O . ALA A 1 162 ? 21.248 0.526 -24.449 1.00 91.88 162 ALA A O 1
ATOM 1280 N N . LEU A 1 163 ? 19.910 1.225 -22.779 1.00 90.62 163 LEU A N 1
ATOM 1281 C CA . LEU A 1 163 ? 20.565 2.524 -22.608 1.00 90.62 163 LEU A CA 1
ATOM 1282 C C . LEU A 1 163 ? 21.939 2.402 -21.925 1.00 90.62 163 LEU A C 1
ATOM 1284 O O . LEU A 1 163 ? 22.884 3.067 -22.357 1.00 90.62 163 LEU A O 1
ATOM 1288 N N . ASP A 1 164 ? 22.100 1.507 -20.947 1.00 91.81 164 ASP A N 1
ATOM 1289 C CA . ASP A 1 164 ? 23.407 1.184 -20.348 1.00 91.81 164 ASP A CA 1
ATOM 1290 C C . ASP A 1 164 ? 24.400 0.675 -21.413 1.00 91.81 164 ASP A C 1
ATOM 1292 O O . ASP A 1 164 ? 25.541 1.131 -21.501 1.00 91.81 164 ASP A O 1
ATOM 1296 N N . MET A 1 165 ? 23.963 -0.240 -22.284 1.00 92.81 165 MET A N 1
ATOM 1297 C CA . MET A 1 165 ? 24.795 -0.755 -23.375 1.00 92.81 165 MET A CA 1
ATOM 1298 C C . MET A 1 165 ? 25.140 0.329 -24.397 1.00 92.81 165 MET A C 1
ATOM 1300 O O . MET A 1 165 ? 26.285 0.409 -24.843 1.00 92.81 165 MET A O 1
ATOM 1304 N N . TRP A 1 166 ? 24.169 1.167 -24.768 1.00 89.56 166 TRP A N 1
ATOM 1305 C CA . TRP A 1 166 ? 24.391 2.258 -25.714 1.00 89.56 166 TRP A CA 1
ATOM 1306 C C . TRP A 1 166 ? 25.427 3.258 -25.197 1.00 89.56 166 TRP A C 1
ATOM 1308 O O . TRP A 1 166 ? 26.354 3.617 -25.922 1.00 89.56 166 TRP A O 1
ATOM 1318 N N . THR A 1 167 ? 25.308 3.674 -23.935 1.00 87.56 167 THR A N 1
ATOM 1319 C CA . THR A 1 167 ? 26.265 4.602 -23.313 1.00 87.56 167 THR A CA 1
ATOM 1320 C C . THR A 1 167 ? 27.667 3.995 -23.220 1.00 87.56 167 THR A C 1
ATOM 1322 O O . THR A 1 167 ? 28.642 4.677 -23.539 1.00 87.56 167 THR A O 1
ATOM 1325 N N . GLY A 1 168 ? 27.781 2.701 -22.898 1.00 88.81 168 GLY A N 1
ATOM 1326 C CA . GLY A 1 168 ? 29.056 1.977 -22.918 1.00 88.81 168 GLY A CA 1
ATOM 1327 C C . GLY A 1 168 ? 29.698 1.912 -24.309 1.00 88.81 168 GLY A C 1
ATOM 1328 O O . GLY A 1 168 ? 30.890 2.191 -24.456 1.00 88.81 168 GLY A O 1
ATOM 1329 N N . LEU A 1 169 ? 28.914 1.607 -25.349 1.00 91.94 169 LEU A N 1
ATOM 1330 C CA . LEU A 1 169 ? 29.392 1.584 -26.737 1.00 91.94 169 LEU A CA 1
ATOM 1331 C C . LEU A 1 169 ? 29.804 2.976 -27.230 1.00 91.94 169 LEU A C 1
ATOM 1333 O O . LEU A 1 169 ? 30.837 3.109 -27.886 1.00 91.94 169 LEU A O 1
ATOM 1337 N N . ALA A 1 170 ? 29.038 4.016 -26.894 1.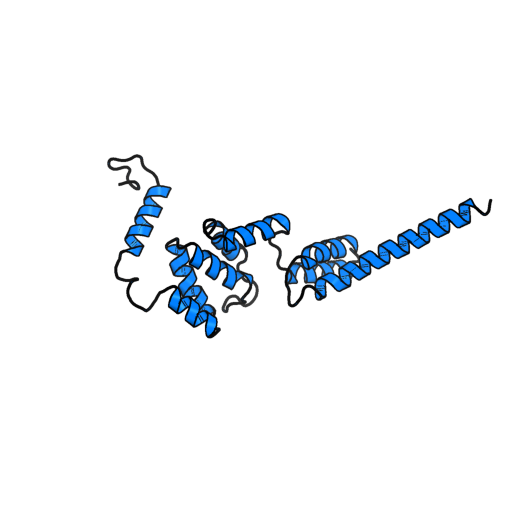00 88.19 170 ALA A N 1
ATOM 1338 C CA . ALA A 1 170 ? 29.371 5.396 -27.235 1.00 88.19 170 ALA A CA 1
ATOM 1339 C C . ALA A 1 170 ? 30.687 5.838 -26.571 1.00 88.19 170 ALA A C 1
ATOM 1341 O O . ALA A 1 170 ? 31.556 6.413 -27.231 1.00 88.19 170 ALA A O 1
ATOM 1342 N N . TRP A 1 171 ? 30.877 5.506 -25.291 1.00 89.00 171 TRP A N 1
ATOM 1343 C CA . TRP A 1 171 ? 32.125 5.778 -24.579 1.00 89.00 171 TRP A CA 1
ATOM 1344 C C . TRP A 1 171 ? 33.319 5.047 -25.208 1.00 89.00 171 TRP A C 1
ATOM 1346 O O . TRP A 1 171 ? 34.351 5.668 -25.472 1.00 89.00 171 TRP A O 1
ATOM 1356 N N . MET A 1 172 ? 33.169 3.756 -25.523 1.00 89.38 172 MET A N 1
ATOM 1357 C CA . MET A 1 172 ? 34.205 2.992 -26.224 1.00 89.38 172 MET A CA 1
ATOM 1358 C C . MET A 1 172 ? 34.557 3.623 -27.572 1.00 89.38 172 MET A C 1
ATOM 1360 O O . MET A 1 172 ? 35.736 3.765 -27.882 1.00 89.38 172 MET A O 1
ATOM 1364 N N . TRP A 1 173 ? 33.555 4.028 -28.357 1.00 87.44 173 TRP A N 1
ATOM 1365 C CA . TRP A 1 173 ? 33.767 4.670 -29.652 1.00 87.44 173 TRP A CA 1
ATOM 1366 C C . TRP A 1 173 ? 34.564 5.971 -29.525 1.00 87.44 173 TRP A C 1
ATOM 1368 O O . TRP A 1 173 ? 35.564 6.136 -30.218 1.00 87.44 173 TRP A O 1
ATOM 1378 N N . THR A 1 174 ? 34.167 6.864 -28.611 1.00 88.31 174 THR A N 1
ATOM 1379 C CA . THR A 1 174 ? 34.879 8.137 -28.378 1.00 88.31 174 THR A CA 1
ATOM 1380 C C . THR A 1 174 ? 36.319 7.917 -27.917 1.00 88.31 174 THR A C 1
ATOM 1382 O O . THR A 1 174 ? 37.236 8.494 -28.491 1.00 88.31 174 THR A O 1
ATOM 1385 N N . SER A 1 175 ? 36.537 6.987 -26.984 1.00 86.19 175 SER A N 1
ATOM 1386 C CA . SER A 1 175 ? 37.873 6.654 -26.475 1.00 86.19 175 SER A CA 1
ATOM 1387 C C . SER A 1 175 ? 38.781 6.070 -27.561 1.00 86.19 175 SER A C 1
ATOM 1389 O O . SER A 1 175 ? 39.971 6.379 -27.617 1.00 86.19 175 SER A O 1
ATOM 1391 N N . LEU A 1 176 ? 38.229 5.229 -28.444 1.00 84.75 176 LEU A N 1
ATOM 1392 C CA . LEU A 1 176 ? 38.969 4.664 -29.571 1.00 84.75 176 LEU A CA 1
ATOM 1393 C C . LEU A 1 176 ? 39.310 5.740 -30.610 1.00 84.75 176 LEU A C 1
ATOM 1395 O O . LEU A 1 176 ? 40.407 5.733 -31.162 1.00 84.75 176 LEU A O 1
ATOM 1399 N N . HIS A 1 177 ? 38.382 6.665 -30.868 1.00 81.31 177 HIS A N 1
ATOM 1400 C CA . HIS A 1 177 ? 38.591 7.775 -31.793 1.00 81.31 177 HIS A CA 1
ATOM 1401 C C . HIS A 1 177 ? 39.705 8.704 -31.296 1.00 81.31 177 HIS A C 1
ATOM 1403 O O . HIS A 1 177 ? 40.630 9.000 -32.049 1.00 81.31 177 HIS A O 1
ATOM 1409 N N . ASP A 1 178 ? 39.674 9.073 -30.014 1.00 79.69 178 ASP A N 1
ATOM 1410 C CA . ASP A 1 178 ? 40.705 9.904 -29.388 1.00 79.69 178 ASP A CA 1
ATOM 1411 C C . ASP A 1 178 ? 42.075 9.210 -29.409 1.00 79.69 178 ASP A C 1
ATOM 1413 O O . ASP A 1 178 ? 43.082 9.830 -29.750 1.00 79.69 178 ASP A O 1
ATOM 1417 N N . ALA A 1 179 ? 42.126 7.901 -29.133 1.00 74.38 179 ALA A N 1
ATOM 1418 C CA . ALA A 1 179 ? 43.363 7.128 -29.215 1.00 74.38 179 ALA A CA 1
ATOM 1419 C C . ALA A 1 179 ? 43.937 7.098 -30.644 1.00 74.38 179 ALA A C 1
ATOM 1421 O O . ALA A 1 179 ? 45.133 7.309 -30.833 1.00 74.38 179 ALA A O 1
ATOM 1422 N N . ILE A 1 180 ? 43.107 6.884 -31.668 1.00 73.88 180 ILE A N 1
ATOM 1423 C CA . ILE A 1 180 ? 43.565 6.870 -33.066 1.00 73.88 180 ILE A CA 1
ATOM 1424 C C . ILE A 1 180 ? 44.087 8.250 -33.487 1.00 73.88 180 ILE A C 1
ATOM 1426 O O . ILE A 1 180 ? 45.138 8.330 -34.122 1.00 73.88 180 ILE A O 1
ATOM 1430 N N . VAL A 1 181 ? 43.393 9.331 -33.121 1.00 71.62 181 VAL A N 1
ATOM 1431 C CA . VAL A 1 181 ? 43.807 10.702 -33.461 1.00 71.62 181 VAL A CA 1
ATOM 1432 C C . VAL A 1 181 ? 45.132 11.070 -32.783 1.00 71.62 181 VAL A C 1
ATOM 1434 O O . VAL A 1 181 ? 45.989 11.668 -33.428 1.00 71.62 181 VAL A O 1
ATOM 1437 N N . VAL A 1 182 ? 45.347 10.668 -31.526 1.00 69.31 182 VAL A N 1
ATOM 1438 C CA . VAL A 1 182 ? 46.598 10.933 -30.788 1.00 69.31 182 VAL A CA 1
ATOM 1439 C C . VAL A 1 182 ? 47.793 10.144 -31.342 1.00 69.31 182 VAL A C 1
ATOM 1441 O O . VAL A 1 182 ? 48.902 10.669 -31.350 1.00 69.31 182 VAL A O 1
ATOM 1444 N N . TYR A 1 183 ? 47.593 8.914 -31.826 1.00 58.84 183 TYR A N 1
ATOM 1445 C CA . TYR A 1 183 ? 48.668 8.068 -32.377 1.00 58.84 183 TYR A CA 1
ATOM 1446 C C . TYR A 1 183 ? 48.912 8.245 -33.891 1.00 58.84 183 TYR A C 1
ATOM 1448 O O . TYR A 1 183 ? 49.772 7.563 -34.448 1.00 58.84 183 TYR A O 1
ATOM 1456 N N . SER A 1 184 ? 48.176 9.140 -34.560 1.00 56.41 184 SER A N 1
ATOM 1457 C CA . SER A 1 184 ? 48.321 9.439 -35.998 1.00 56.41 184 SER A CA 1
ATOM 1458 C C . SER A 1 184 ? 49.042 10.772 -36.286 1.00 56.41 184 SER A C 1
ATOM 1460 O O . SER A 1 184 ? 48.973 11.267 -37.413 1.00 56.41 184 SER A O 1
ATOM 1462 N N . ILE A 1 185 ? 49.721 11.348 -35.284 1.00 51.41 185 ILE A N 1
ATOM 1463 C CA . ILE A 1 185 ? 50.607 12.528 -35.366 1.00 51.41 185 ILE A CA 1
ATOM 1464 C C . ILE A 1 185 ? 52.032 12.080 -35.035 1.00 51.41 185 ILE A C 1
ATOM 1466 O O . ILE A 1 185 ? 52.962 12.522 -35.745 1.00 51.41 185 ILE A O 1
#

Radius of gyration: 24.97 Å; chains: 1; bounding box: 71×33×73 Å